Protein AF-A0A7S0EUA2-F1 (afdb_monomer_lite)

Foldseek 3Di:
DPPVVVVVVVVVVVVVVVVVVVPDPLDQQLPDDLLVLVLLCQQLVHDDPPDDDSVSSSVVCSVCVPRDGHVVSNVVSVLVVVLVVLLVVPPDDLVNVCVVVVHDDDPLSVQQVVQVVVCSVLSNWDQDPVRDIDDDGQPCSVVVVVDDPVVSVVSSVVVVVVVSVLVPDDPVVNVVVVVVVVCCVVVCVVVVVVVVVVVVVVVVVVVVVVVVVVVVVVVVVVVVVVVVVVVVVVVPDDDDDDDDDDD

Radius of gyration: 38.27 Å; chains: 1; bounding box: 92×55×131 Å

pLDDT: mean 76.15, std 14.63, range [36.75, 92.5]

Organism: NCBI:txid33657

Sequence (247 aa):
RCWREMTLRSSALVAVLCACAAHGAETDYSKLKIVTLKRMLFVRGIECTHCTTKAEWASHMQLHSELPEREELAAEWVAQKEYAKKAKELSMTRDEFLKQMNETDGVRAERLWAAFQEQLRDGHVDFLENGSVRFSMPLTHRIAPFVHPALVEAIETVAGAAQRSYRRLPRQWRQQVEALLDWAVESGALHAAVVVLLTVILLDVLLARRSQRRDDQLDERAEQILRQLKAGRAGGGGGATARGAGI

Structure (mmCIF, N/CA/C/O backbone):
data_AF-A0A7S0EUA2-F1
#
_entry.id   AF-A0A7S0EUA2-F1
#
loop_
_atom_site.group_PDB
_atom_site.id
_atom_site.type_symbol
_atom_site.label_atom_id
_atom_site.label_alt_id
_atom_site.label_comp_id
_atom_site.label_asym_id
_atom_site.label_entity_id
_atom_site.label_seq_id
_atom_site.pdbx_PDB_ins_code
_atom_site.Cartn_x
_atom_site.Cartn_y
_atom_site.Cartn_z
_atom_site.occupancy
_atom_site.B_iso_or_equiv
_atom_site.auth_seq_id
_atom_site.auth_comp_id
_atom_site.auth_asym_id
_atom_site.auth_atom_id
_atom_site.pdbx_PDB_model_num
ATOM 1 N N . ARG A 1 1 ? -65.815 -21.976 26.376 1.00 50.84 1 ARG A N 1
ATOM 2 C CA . ARG A 1 1 ? -65.492 -20.596 26.821 1.00 50.84 1 ARG A CA 1
ATOM 3 C C . ARG A 1 1 ? -64.062 -20.455 27.379 1.00 50.84 1 ARG A C 1
ATOM 5 O O . ARG A 1 1 ? -63.521 -19.379 27.212 1.00 50.84 1 ARG A O 1
ATOM 12 N N . CYS A 1 2 ? -63.398 -21.510 27.880 1.00 46.69 2 CYS A N 1
ATOM 13 C CA . CYS A 1 2 ? -62.015 -21.427 28.404 1.00 46.69 2 CYS A CA 1
ATOM 14 C C . CYS A 1 2 ? -60.876 -21.181 27.390 1.00 46.69 2 CYS A C 1
ATOM 16 O O . CYS A 1 2 ? -59.818 -20.709 27.784 1.00 46.69 2 CYS A O 1
ATOM 18 N N . TRP A 1 3 ? -61.041 -21.487 26.099 1.00 37.53 3 TRP A N 1
ATOM 19 C CA . TRP A 1 3 ? -59.912 -21.433 25.151 1.00 37.53 3 TRP A CA 1
ATOM 20 C C . TRP A 1 3 ? -59.581 -20.023 24.633 1.00 37.53 3 TRP A C 1
ATOM 22 O O . TRP A 1 3 ? -58.438 -19.763 24.277 1.00 37.53 3 TRP A O 1
ATOM 32 N N . ARG A 1 4 ? -60.544 -19.087 24.641 1.00 40.59 4 ARG A N 1
ATOM 33 C CA . ARG A 1 4 ? -60.307 -17.692 24.212 1.00 40.59 4 ARG A CA 1
ATOM 34 C C . ARG A 1 4 ? -59.552 -16.855 25.251 1.00 40.59 4 ARG A C 1
ATOM 36 O O . ARG A 1 4 ? -58.865 -15.913 24.872 1.00 40.59 4 ARG A O 1
ATOM 43 N N . GLU A 1 5 ? -59.642 -17.198 26.536 1.00 43.47 5 GLU A N 1
ATOM 44 C CA . GLU A 1 5 ? -58.916 -16.490 27.603 1.00 43.47 5 GLU A CA 1
ATOM 45 C C . GLU A 1 5 ? -57.439 -16.896 27.688 1.00 43.47 5 GLU A C 1
ATOM 47 O O . GLU A 1 5 ? -56.605 -16.067 28.050 1.00 43.47 5 GLU A O 1
ATOM 52 N N . MET A 1 6 ? -57.086 -18.129 27.303 1.00 43.44 6 MET A N 1
ATOM 53 C CA . MET A 1 6 ? -55.685 -18.570 27.268 1.00 43.44 6 MET A CA 1
ATOM 54 C C . MET A 1 6 ? -54.897 -17.908 26.131 1.00 43.44 6 MET A C 1
ATOM 56 O O . MET A 1 6 ? -53.792 -17.431 26.367 1.00 43.44 6 MET A O 1
ATOM 60 N N . THR A 1 7 ? -55.479 -17.768 24.935 1.00 45.19 7 THR A N 1
ATOM 61 C CA . THR A 1 7 ? -54.803 -17.109 23.801 1.00 45.19 7 THR A CA 1
ATOM 62 C C . THR A 1 7 ? -54.535 -15.621 24.039 1.00 45.19 7 THR A C 1
ATOM 64 O O . THR A 1 7 ? -53.479 -15.129 23.655 1.00 45.19 7 THR A O 1
ATOM 67 N N . LEU A 1 8 ? -55.444 -14.912 24.721 1.00 46.72 8 LEU A N 1
ATOM 68 C CA . LEU A 1 8 ? -55.297 -13.479 25.018 1.00 46.72 8 LEU A CA 1
ATOM 69 C C . LEU A 1 8 ? -54.209 -13.190 26.065 1.00 46.72 8 LEU A C 1
ATOM 71 O O . LEU A 1 8 ? -53.515 -12.174 25.985 1.00 46.72 8 LEU A O 1
ATOM 75 N N . ARG A 1 9 ? -54.032 -14.091 27.038 1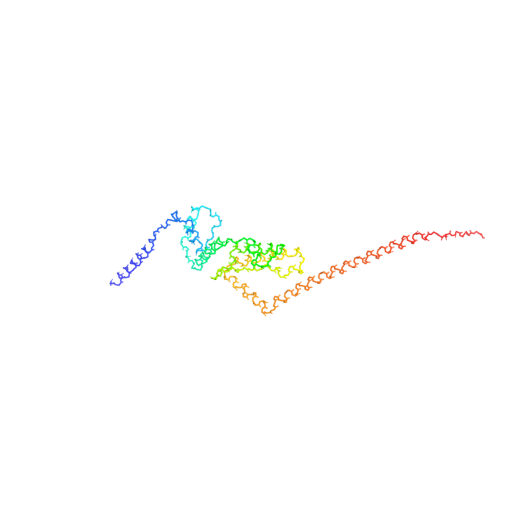.00 48.25 9 ARG A N 1
ATOM 76 C CA . ARG A 1 9 ? -53.004 -13.953 28.080 1.00 48.25 9 ARG A CA 1
ATOM 77 C C . ARG A 1 9 ? -51.605 -14.241 27.542 1.00 48.25 9 ARG A C 1
ATOM 79 O O . ARG A 1 9 ? -50.673 -13.534 27.910 1.00 48.25 9 ARG A O 1
ATOM 86 N N . SER A 1 10 ? -51.464 -15.193 26.619 1.00 49.62 10 SER A N 1
ATOM 87 C CA . SER A 1 10 ? -50.189 -15.475 25.946 1.00 49.62 10 SER A CA 1
ATOM 88 C C . SER A 1 10 ? -49.737 -14.322 25.044 1.00 49.62 10 SER A C 1
ATOM 90 O O . SER A 1 10 ? -48.563 -13.969 25.061 1.00 49.62 10 SER A O 1
ATOM 92 N N . SER A 1 11 ? -50.654 -13.671 24.318 1.00 54.56 11 SER A N 1
ATOM 93 C CA . SER A 1 11 ? -50.320 -12.509 23.480 1.00 54.56 11 SER A CA 1
ATOM 94 C C . SER A 1 11 ? -49.929 -11.272 24.291 1.00 54.56 11 SER A C 1
ATOM 96 O O . SER A 1 11 ? -49.030 -10.544 23.885 1.00 54.56 11 SER A O 1
ATOM 98 N N . ALA A 1 12 ? -50.552 -11.047 25.453 1.00 55.03 12 ALA A N 1
ATOM 99 C CA . ALA A 1 12 ? -50.195 -9.931 26.329 1.00 55.03 12 ALA A CA 1
ATOM 100 C C . ALA A 1 12 ? -48.816 -10.131 26.976 1.00 55.03 12 ALA A C 1
ATOM 102 O O . ALA A 1 12 ? -48.037 -9.189 27.060 1.00 55.03 12 ALA A O 1
ATOM 103 N N . LEU A 1 13 ? -48.480 -11.361 27.376 1.00 52.00 13 LEU A N 1
ATOM 104 C CA . LEU A 1 13 ? -47.176 -11.680 27.963 1.00 52.00 13 LEU A CA 1
ATOM 105 C C . LEU A 1 13 ? -46.048 -11.599 26.924 1.00 52.00 13 LEU A C 1
ATOM 107 O O . LEU A 1 13 ? -44.983 -11.078 27.231 1.00 52.00 13 LEU A O 1
ATOM 111 N N . VAL A 1 14 ? -46.302 -12.021 25.679 1.00 55.94 14 VAL A N 1
ATOM 112 C CA . VAL A 1 14 ? -45.362 -11.842 24.557 1.00 55.94 14 VAL A CA 1
ATOM 113 C C . VAL A 1 14 ? -45.220 -10.364 24.179 1.00 55.94 14 VAL A C 1
ATOM 115 O O . VAL A 1 14 ? -44.103 -9.907 23.971 1.00 55.94 14 VAL A O 1
ATOM 118 N N . ALA A 1 15 ? -46.305 -9.584 24.170 1.00 55.12 15 ALA A N 1
ATOM 119 C CA . ALA A 1 15 ? -46.241 -8.142 23.923 1.00 55.12 15 ALA A CA 1
ATOM 120 C C . ALA A 1 15 ? -45.494 -7.387 25.037 1.00 55.12 15 ALA A C 1
ATOM 122 O O . ALA A 1 15 ? -44.725 -6.478 24.739 1.00 55.12 15 ALA A O 1
ATOM 123 N N . VAL A 1 16 ? -45.656 -7.788 26.303 1.00 53.56 16 VAL A N 1
ATOM 124 C CA . VAL A 1 16 ? -44.904 -7.231 27.440 1.00 53.56 16 VAL A CA 1
ATOM 125 C C . VAL A 1 16 ? -43.436 -7.660 27.390 1.00 53.56 16 VAL A C 1
ATOM 127 O O . VAL A 1 16 ? -42.566 -6.825 27.601 1.00 53.56 16 VAL A O 1
ATOM 130 N N . LEU A 1 17 ? -43.125 -8.908 27.026 1.00 51.72 17 LEU A N 1
ATOM 131 C CA . LEU A 1 17 ? -41.740 -9.362 26.840 1.00 51.72 17 LEU A CA 1
ATOM 132 C C . LEU A 1 17 ? -41.055 -8.661 25.651 1.00 51.72 17 LEU A C 1
ATOM 134 O O . LEU A 1 17 ? -39.893 -8.277 25.767 1.00 51.72 17 LEU A O 1
ATOM 138 N N . CYS A 1 18 ? -41.775 -8.395 24.555 1.00 48.75 18 CYS A N 1
ATOM 139 C CA . CYS A 1 18 ? -41.285 -7.567 23.448 1.00 48.75 18 CYS A CA 1
ATOM 140 C C . CYS A 1 18 ? -41.147 -6.081 23.834 1.00 48.75 18 CYS A C 1
ATOM 142 O O . CYS A 1 18 ? -40.191 -5.437 23.414 1.00 48.75 18 CYS A O 1
ATOM 144 N N . ALA A 1 19 ? -42.037 -5.536 24.670 1.00 46.75 19 ALA A N 1
ATOM 145 C CA . ALA A 1 19 ? -41.954 -4.154 25.154 1.00 46.75 19 ALA A CA 1
ATOM 146 C C . ALA A 1 19 ? -40.849 -3.948 26.210 1.00 46.75 19 ALA A C 1
ATOM 148 O O . ALA A 1 19 ? -40.255 -2.871 26.287 1.00 46.75 19 ALA A O 1
ATOM 149 N N . CYS A 1 20 ? -40.528 -4.979 26.999 1.00 42.75 20 CYS A N 1
ATOM 150 C CA . CYS A 1 20 ? -39.404 -4.972 27.936 1.00 42.75 20 CYS A CA 1
ATOM 151 C C . CYS A 1 20 ? -38.055 -5.173 27.229 1.00 42.75 20 CYS A C 1
ATOM 153 O O . CYS A 1 20 ? -37.065 -4.600 27.670 1.00 42.75 20 CYS A O 1
ATOM 155 N N . ALA A 1 21 ? -38.011 -5.898 26.105 1.00 45.12 21 ALA A N 1
ATOM 156 C CA . ALA A 1 21 ? -36.829 -5.954 25.238 1.00 45.12 21 ALA A CA 1
ATOM 157 C C . ALA A 1 21 ? -36.580 -4.633 24.475 1.00 45.12 21 ALA A C 1
ATOM 159 O O . ALA A 1 21 ? -35.452 -4.360 24.075 1.00 45.12 21 ALA A O 1
ATOM 160 N N . ALA A 1 22 ? -37.617 -3.801 24.313 1.00 41.53 22 ALA A N 1
ATOM 161 C CA . ALA A 1 22 ? -37.541 -2.484 23.679 1.00 41.53 22 ALA A CA 1
ATOM 162 C C . ALA A 1 22 ? -37.210 -1.328 24.647 1.00 41.53 22 ALA A C 1
ATOM 164 O O . ALA A 1 22 ? -36.965 -0.214 24.192 1.00 41.53 22 ALA A O 1
ATOM 165 N N . HIS A 1 23 ? -37.132 -1.567 25.963 1.00 38.34 23 HIS A N 1
ATOM 166 C CA . HIS A 1 23 ? -36.560 -0.603 26.915 1.00 38.34 23 HIS A CA 1
ATOM 167 C C . HIS A 1 23 ? -35.026 -0.697 26.908 1.00 38.34 23 HIS A C 1
ATOM 169 O O . HIS A 1 23 ? -34.378 -0.937 27.927 1.00 38.34 23 HIS A O 1
ATOM 175 N N . GLY A 1 24 ? -34.435 -0.526 25.724 1.00 42.81 24 GLY A N 1
ATOM 176 C CA . GLY A 1 24 ? -33.022 -0.213 25.608 1.00 42.81 24 GLY A CA 1
ATOM 177 C C . GLY A 1 24 ? -32.817 1.170 26.204 1.00 42.81 24 GLY A C 1
ATOM 178 O O . GLY A 1 24 ? -33.396 2.136 25.717 1.00 42.81 24 GLY A O 1
ATOM 179 N N . ALA A 1 25 ? -32.039 1.271 27.282 1.00 50.03 25 ALA A N 1
ATOM 180 C CA . ALA A 1 25 ? -31.568 2.561 27.757 1.00 50.03 25 ALA A CA 1
ATOM 181 C C . ALA A 1 25 ? -30.960 3.301 26.558 1.00 50.03 25 ALA A C 1
ATOM 183 O O . ALA A 1 25 ? -29.982 2.827 25.972 1.00 50.03 25 ALA A O 1
ATOM 184 N N . GLU A 1 26 ? -31.590 4.406 26.160 1.00 61.66 26 GLU A N 1
ATOM 185 C CA . GLU A 1 26 ? -31.145 5.225 25.042 1.00 61.66 26 GLU A CA 1
ATOM 186 C C . GLU A 1 26 ? -29.684 5.594 25.317 1.00 61.66 26 GLU A C 1
ATOM 188 O O . GLU A 1 26 ? -29.352 6.251 26.309 1.00 61.66 26 GLU A O 1
ATOM 193 N N . THR A 1 27 ? -28.776 5.005 24.539 1.00 74.56 27 THR A N 1
ATOM 194 C CA . THR A 1 27 ? -27.354 5.067 24.859 1.00 74.56 27 THR A CA 1
ATOM 195 C C . THR A 1 27 ? -26.875 6.470 24.532 1.00 74.56 27 THR A C 1
ATOM 197 O O . THR A 1 27 ? -26.794 6.845 23.370 1.00 74.56 27 THR A O 1
ATOM 200 N N . ASP A 1 28 ? -26.547 7.259 25.553 1.00 84.38 28 ASP A N 1
ATOM 201 C CA . ASP A 1 28 ? -26.046 8.618 25.355 1.00 84.38 28 ASP A CA 1
ATOM 202 C C . ASP A 1 28 ? -24.617 8.596 24.774 1.00 84.38 28 ASP A C 1
ATOM 204 O O . ASP A 1 28 ? -23.609 8.584 25.493 1.00 84.38 28 ASP A O 1
ATOM 208 N N . TYR A 1 29 ? -24.525 8.598 23.442 1.00 85.75 29 TYR A N 1
ATOM 209 C CA . TYR A 1 29 ? -23.261 8.565 22.700 1.00 85.75 29 TYR A CA 1
ATOM 210 C C . TYR A 1 29 ? -22.384 9.801 22.946 1.00 85.75 29 TYR A C 1
ATOM 212 O O . TYR A 1 29 ? -21.165 9.737 22.757 1.00 85.75 29 TYR A O 1
ATOM 220 N N . SER A 1 30 ? -22.950 10.911 23.434 1.00 86.19 30 SER A N 1
ATOM 221 C CA . SER A 1 30 ? -22.190 12.129 23.740 1.00 86.19 30 SER A CA 1
ATOM 222 C C . SER A 1 30 ? -21.211 11.932 24.905 1.00 86.19 30 SER A C 1
ATOM 224 O O . SER A 1 30 ? -20.197 12.629 24.999 1.00 86.19 30 SER A O 1
ATOM 226 N N . LYS A 1 31 ? -21.448 10.940 25.771 1.00 88.81 31 LYS A N 1
ATOM 227 C CA . LYS A 1 31 ? -20.582 10.623 26.916 1.00 88.81 31 LYS A CA 1
ATOM 228 C C . LYS A 1 31 ? -19.420 9.698 26.557 1.00 88.81 31 LYS A C 1
ATOM 230 O O . LYS A 1 31 ? -18.412 9.685 27.263 1.00 88.81 31 LYS A O 1
ATOM 235 N N . LEU A 1 32 ? -19.488 8.987 25.433 1.00 89.62 32 LEU A N 1
ATOM 236 C CA . LEU A 1 32 ? -18.455 8.030 25.027 1.00 89.62 32 LEU A CA 1
ATOM 237 C C . LEU A 1 32 ? -17.163 8.716 24.564 1.00 89.62 32 LEU A C 1
ATOM 239 O O . LEU A 1 32 ? -17.152 9.878 24.172 1.00 89.62 32 LEU A O 1
ATOM 243 N N . LYS A 1 33 ? -16.029 8.010 24.600 1.00 91.94 33 LYS A N 1
ATOM 244 C CA . LYS A 1 33 ? -14.769 8.525 24.034 1.00 91.94 33 LYS A CA 1
ATOM 245 C C . LYS A 1 33 ? -14.844 8.502 22.502 1.00 91.94 33 LYS A C 1
ATOM 247 O O . LYS A 1 33 ? -15.414 7.577 21.932 1.00 91.94 33 LYS A O 1
ATOM 252 N N . ILE A 1 34 ? -14.177 9.448 21.827 1.00 91.19 34 ILE A N 1
ATOM 253 C CA . ILE A 1 34 ? -14.110 9.490 20.347 1.00 91.19 34 ILE A CA 1
ATOM 254 C C . ILE A 1 34 ? -13.624 8.151 19.773 1.00 91.19 34 ILE A C 1
ATOM 256 O O . ILE A 1 34 ? -14.154 7.677 18.777 1.00 91.19 34 ILE A O 1
ATOM 260 N N . VAL A 1 35 ? -12.638 7.512 20.411 1.00 89.44 35 VAL A N 1
ATOM 261 C CA . VAL A 1 35 ? -12.114 6.209 19.962 1.00 89.44 35 VAL A CA 1
ATOM 262 C C . VAL A 1 35 ? -13.189 5.119 20.007 1.00 89.44 35 VAL A C 1
ATOM 264 O O . VAL A 1 35 ? -13.245 4.294 19.100 1.00 89.44 35 VAL A O 1
ATOM 267 N N . THR A 1 36 ? -14.052 5.137 21.024 1.00 90.81 36 THR A N 1
ATOM 268 C CA . THR A 1 36 ? -15.184 4.211 21.147 1.00 90.81 36 THR A CA 1
ATOM 269 C C . THR A 1 36 ? -16.197 4.455 20.035 1.00 90.81 36 THR A C 1
ATOM 271 O O . THR A 1 36 ? -16.577 3.507 19.362 1.00 90.81 36 THR A O 1
ATOM 274 N N . LEU A 1 37 ? -16.558 5.717 19.779 1.00 91.81 37 LEU A N 1
ATOM 275 C CA . LEU A 1 37 ? -17.488 6.087 18.705 1.00 91.81 37 LEU A CA 1
ATOM 276 C C . LEU A 1 37 ? -16.967 5.663 17.325 1.00 91.81 37 LEU A C 1
ATOM 278 O O . LEU A 1 37 ? -17.695 5.045 16.554 1.00 91.81 37 LEU A O 1
ATOM 282 N N . LYS A 1 38 ? -15.679 5.905 17.048 1.00 91.50 38 LYS A N 1
ATOM 283 C CA . LYS A 1 38 ? -15.029 5.460 15.807 1.00 91.50 38 LYS A CA 1
ATOM 284 C C . LYS A 1 38 ? -15.079 3.943 15.646 1.00 91.50 38 LYS A C 1
ATOM 286 O O . LYS A 1 38 ? -15.417 3.473 14.568 1.00 91.50 38 LYS A O 1
ATOM 291 N N . ARG A 1 39 ? -14.794 3.184 16.714 1.00 91.12 39 ARG A N 1
ATOM 292 C CA . ARG A 1 39 ? -14.924 1.720 16.694 1.00 91.12 39 ARG A CA 1
ATOM 293 C C . ARG A 1 39 ? -16.361 1.314 16.381 1.00 91.12 39 ARG A C 1
ATOM 295 O O . ARG A 1 39 ? -16.555 0.493 15.501 1.00 91.12 39 ARG A O 1
ATOM 302 N N . MET A 1 40 ? -17.347 1.872 17.084 1.00 90.31 40 MET A N 1
ATOM 303 C CA . MET A 1 40 ? -18.754 1.479 16.930 1.00 90.31 40 MET A CA 1
ATOM 304 C C . MET A 1 40 ? -19.285 1.713 15.510 1.00 90.31 40 MET A C 1
ATOM 306 O O . MET A 1 40 ? -20.010 0.862 15.001 1.00 90.31 40 MET A O 1
ATOM 310 N N . LEU A 1 41 ? -18.892 2.811 14.859 1.00 91.81 41 LEU A N 1
ATOM 311 C CA . LEU A 1 41 ? -19.218 3.069 13.453 1.00 91.81 41 LEU A CA 1
ATOM 312 C C . LEU A 1 41 ? -18.450 2.145 12.504 1.00 91.81 41 LEU A C 1
ATOM 314 O O . LEU A 1 41 ? -19.051 1.548 11.614 1.00 91.81 41 LEU A O 1
ATOM 318 N N . PHE A 1 42 ? -17.147 1.960 12.735 1.00 89.50 42 PHE A N 1
ATOM 319 C CA . PHE A 1 42 ? -16.315 1.094 11.902 1.00 89.50 42 PHE A CA 1
ATOM 320 C C . PHE A 1 42 ? -16.828 -0.349 11.888 1.00 89.50 42 PHE A C 1
ATOM 322 O O . PHE A 1 42 ? -16.997 -0.924 10.819 1.00 89.50 42 PHE A O 1
ATOM 329 N N . VAL A 1 43 ? -17.162 -0.924 13.050 1.00 90.94 43 VAL A N 1
ATOM 330 C CA . VAL A 1 43 ? -17.680 -2.305 13.122 1.00 90.94 43 VAL A CA 1
ATOM 331 C C . VAL A 1 43 ? -19.054 -2.468 12.473 1.00 90.94 43 VAL A C 1
ATOM 333 O O . VAL A 1 43 ? -19.458 -3.583 12.165 1.00 90.94 43 VAL A O 1
ATOM 336 N N . ARG A 1 44 ? -19.767 -1.364 12.232 1.00 90.25 44 ARG A N 1
ATOM 337 C CA . ARG A 1 44 ? -21.029 -1.324 11.479 1.00 90.25 44 ARG A CA 1
ATOM 338 C C . ARG A 1 44 ? -20.817 -1.063 9.983 1.00 90.25 44 ARG A C 1
ATOM 340 O O . ARG A 1 44 ? -21.787 -0.977 9.237 1.00 90.25 44 ARG A O 1
ATOM 347 N N . GLY A 1 45 ? -19.564 -0.967 9.529 1.00 87.19 45 GLY A N 1
ATOM 348 C CA . GLY A 1 45 ? -19.206 -0.696 8.136 1.00 87.19 45 GLY A CA 1
ATOM 349 C C . GLY A 1 45 ? -19.424 0.755 7.720 1.00 87.19 45 GLY A C 1
ATOM 350 O O . GLY A 1 45 ? -19.646 1.017 6.542 1.00 87.19 45 GLY A O 1
ATOM 351 N N . ILE A 1 46 ? -19.406 1.687 8.676 1.00 88.25 46 ILE A N 1
ATOM 352 C CA . ILE A 1 46 ? -19.623 3.106 8.413 1.00 88.25 46 ILE A CA 1
ATOM 353 C C . ILE A 1 46 ? -18.314 3.866 8.519 1.00 88.25 46 ILE A C 1
ATOM 355 O O . ILE A 1 46 ? -17.679 3.923 9.576 1.00 88.25 46 ILE A O 1
ATOM 359 N N . GLU A 1 47 ? -17.966 4.528 7.424 1.00 83.69 47 GLU A N 1
ATOM 360 C CA . GLU A 1 47 ? -16.887 5.499 7.377 1.00 83.69 47 GLU A CA 1
ATOM 361 C C . GLU A 1 47 ? -17.465 6.909 7.494 1.00 83.69 47 GLU A C 1
ATOM 363 O O . GLU A 1 47 ? -18.290 7.318 6.681 1.00 83.69 47 GLU A O 1
ATOM 368 N N . CYS A 1 48 ? -17.011 7.675 8.489 1.00 83.81 48 CYS A N 1
ATOM 369 C CA . CYS A 1 48 ? -17.251 9.115 8.517 1.00 83.81 48 CYS A CA 1
ATOM 370 C C . CYS A 1 48 ? -15.958 9.858 8.173 1.00 83.81 48 CYS A C 1
ATOM 372 O O . CYS A 1 48 ? -15.138 10.157 9.043 1.00 83.81 48 CYS A O 1
ATOM 374 N N . THR A 1 49 ? -15.772 10.144 6.887 1.00 81.06 49 THR A N 1
ATOM 375 C CA . THR A 1 49 ? -14.598 10.851 6.346 1.00 81.06 49 THR A CA 1
ATOM 376 C C . THR A 1 49 ? -14.557 12.329 6.738 1.00 81.06 49 THR A C 1
ATOM 378 O O . THR A 1 49 ? -13.479 12.914 6.804 1.00 81.06 49 THR A O 1
ATOM 381 N N . HIS A 1 50 ? -15.715 12.926 7.036 1.00 83.88 50 HIS A N 1
ATOM 382 C CA . HIS A 1 50 ? -15.854 14.354 7.343 1.00 83.88 50 HIS A CA 1
ATOM 383 C C . HIS A 1 50 ? -16.026 14.663 8.839 1.00 83.88 50 HIS A C 1
ATOM 385 O O . HIS A 1 50 ? -16.039 15.831 9.213 1.00 83.88 50 HIS A O 1
ATOM 391 N N . CYS A 1 51 ? -16.126 13.647 9.703 1.00 87.69 51 CYS A N 1
ATOM 392 C CA . CYS A 1 51 ? -16.288 13.855 11.141 1.00 87.69 51 CYS A CA 1
ATOM 393 C C . CYS A 1 51 ? -14.956 14.271 11.793 1.00 87.69 51 CYS A C 1
ATOM 395 O O . CYS A 1 51 ? -14.029 13.469 11.956 1.00 87.69 51 CYS A O 1
ATOM 397 N N . THR A 1 52 ? -14.882 15.513 12.255 1.00 87.12 52 THR A N 1
ATOM 398 C CA . THR A 1 52 ? -13.734 16.093 12.964 1.00 87.12 52 THR A CA 1
ATOM 399 C C . THR A 1 52 ? -13.993 16.228 14.464 1.00 87.12 52 THR A C 1
ATOM 401 O O . THR A 1 52 ? -13.073 16.031 15.263 1.00 87.12 52 THR A O 1
ATOM 404 N N . THR A 1 53 ? -15.241 16.479 14.877 1.00 91.19 53 THR A N 1
ATOM 405 C CA . THR A 1 53 ? -15.595 16.732 16.283 1.00 91.19 53 THR A CA 1
ATOM 406 C C . THR A 1 53 ? -16.285 15.543 16.950 1.00 91.19 53 THR A C 1
ATOM 408 O O . THR A 1 53 ? -16.947 14.726 16.316 1.00 91.19 53 THR A O 1
ATOM 411 N N . LYS A 1 54 ? -16.167 15.434 18.281 1.00 91.62 54 LYS A N 1
ATOM 412 C CA . LYS A 1 54 ? -16.843 14.383 19.065 1.00 91.62 54 LYS A CA 1
ATOM 413 C C . LYS A 1 54 ? -18.363 14.383 18.865 1.00 91.62 54 LYS A C 1
ATOM 415 O O . LYS A 1 54 ? -18.961 13.313 18.832 1.00 91.62 54 LYS A O 1
ATOM 420 N N . ALA A 1 55 ? -18.961 15.568 18.761 1.00 90.94 55 ALA A N 1
ATOM 421 C CA . ALA A 1 55 ? -20.395 15.729 18.567 1.00 90.94 55 ALA A CA 1
ATOM 422 C C . ALA A 1 55 ? -20.844 15.161 17.213 1.00 90.94 55 ALA A C 1
ATOM 424 O O . ALA A 1 55 ? -21.821 14.420 17.175 1.00 90.94 55 ALA A O 1
ATOM 425 N N . GLU A 1 56 ? -20.087 15.412 16.138 1.00 91.88 56 GLU A N 1
ATOM 426 C CA . GLU A 1 56 ? -20.333 14.807 14.820 1.00 91.88 56 GLU A CA 1
ATOM 427 C C . GLU A 1 56 ? -20.265 13.281 14.892 1.00 91.88 56 GLU A C 1
ATOM 429 O O . GLU A 1 56 ? -21.196 12.607 14.467 1.00 91.88 56 GLU A O 1
ATOM 434 N N . TRP A 1 57 ? -19.218 12.725 15.514 1.00 92.50 57 TRP A N 1
ATOM 435 C CA . TRP A 1 57 ? -19.089 11.275 15.699 1.00 92.50 57 TRP A CA 1
ATOM 436 C C . TRP A 1 57 ? -20.249 10.676 16.513 1.00 92.50 57 TRP A C 1
ATOM 438 O O . TRP A 1 57 ? -20.726 9.591 16.191 1.00 92.50 57 TRP A O 1
ATOM 448 N N . ALA A 1 58 ? -20.711 11.365 17.561 1.00 91.56 58 ALA A N 1
ATOM 449 C CA . ALA A 1 58 ? -21.826 10.914 18.393 1.00 91.56 58 ALA A CA 1
ATOM 450 C C . ALA A 1 58 ? -23.168 10.985 17.647 1.00 91.56 58 ALA A C 1
ATOM 452 O O . ALA A 1 58 ? -23.949 10.041 17.715 1.00 91.56 58 ALA A O 1
ATOM 453 N N . SER A 1 59 ? -23.411 12.062 16.897 1.00 90.75 59 SER A N 1
ATOM 454 C CA . SER A 1 59 ? -24.604 12.218 16.058 1.00 90.75 59 SER A CA 1
ATOM 455 C C . SER A 1 59 ? -24.644 11.172 14.942 1.00 90.75 59 SER A C 1
ATOM 457 O O . SER A 1 59 ? -25.671 10.527 14.737 1.00 90.75 59 SER A O 1
ATOM 459 N N . HIS A 1 60 ? -23.507 10.927 14.288 1.00 90.75 60 HIS A N 1
ATOM 460 C CA . HIS A 1 60 ? -23.382 9.896 13.263 1.00 90.75 60 HIS A CA 1
ATOM 461 C C . HIS A 1 60 ? -23.601 8.493 13.847 1.00 90.75 60 HIS A C 1
ATOM 463 O O . HIS A 1 60 ? -24.210 7.640 13.209 1.00 90.75 60 HIS A O 1
ATOM 469 N N . MET A 1 61 ? -23.144 8.246 15.079 1.00 90.94 61 MET A N 1
ATOM 470 C CA . MET A 1 61 ? -23.414 6.991 15.783 1.00 90.94 61 MET A CA 1
ATOM 471 C C . MET A 1 61 ? -24.897 6.835 16.134 1.00 90.94 61 MET A C 1
ATOM 473 O O . MET A 1 61 ? -25.448 5.760 15.922 1.00 90.94 61 MET A O 1
ATOM 477 N N . GLN A 1 62 ? -25.560 7.897 16.604 1.00 90.19 62 GLN A N 1
ATOM 478 C CA . GLN A 1 62 ? -26.999 7.877 16.890 1.00 90.19 62 GLN A CA 1
ATOM 479 C C . GLN A 1 62 ? -27.806 7.495 15.642 1.00 90.19 62 GLN A C 1
ATOM 481 O O . GLN A 1 62 ? -28.665 6.617 15.722 1.00 90.19 62 GLN A O 1
ATOM 486 N N . LEU A 1 63 ? -27.481 8.099 14.490 1.00 89.19 63 LEU A N 1
ATOM 487 C CA . LEU A 1 63 ? -28.147 7.852 13.203 1.00 89.19 63 LEU A CA 1
ATOM 488 C C . LEU A 1 63 ? -28.072 6.382 12.760 1.00 89.19 63 LEU A C 1
ATOM 490 O O . LEU A 1 63 ? -28.939 5.902 12.038 1.00 89.19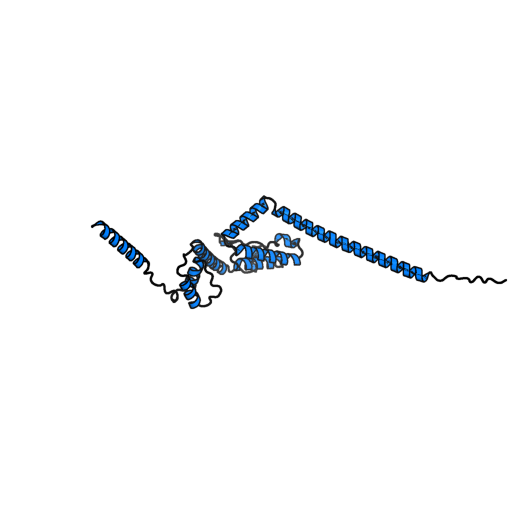 63 LEU A O 1
ATOM 494 N N . HIS A 1 64 ? -27.035 5.669 13.191 1.00 88.81 64 HIS A N 1
ATOM 495 C CA . HIS A 1 64 ? -26.739 4.308 12.755 1.00 88.81 64 HIS A CA 1
ATOM 496 C C . HIS A 1 64 ? -26.706 3.293 13.902 1.00 88.81 64 HIS A C 1
ATOM 498 O O . HIS A 1 64 ? -26.133 2.209 13.768 1.00 88.81 64 HIS A O 1
ATOM 504 N N . SER A 1 65 ? -27.320 3.640 15.030 1.00 85.88 65 SER A N 1
ATOM 505 C CA . SER A 1 65 ? -27.358 2.819 16.243 1.00 85.88 65 SER A CA 1
ATOM 506 C C . SER A 1 65 ? -27.999 1.447 16.023 1.00 85.88 65 SER A C 1
ATOM 508 O O . SER A 1 65 ? -27.547 0.464 16.610 1.00 85.88 65 SER A O 1
ATOM 510 N N . GLU A 1 66 ? -28.974 1.370 15.118 1.00 85.69 66 GLU A N 1
ATOM 511 C CA . GLU A 1 66 ? -29.717 0.151 14.780 1.00 85.69 66 GLU A CA 1
ATOM 512 C C . GLU A 1 66 ? -28.939 -0.830 13.892 1.00 85.69 66 GLU A C 1
ATOM 514 O O . GLU A 1 66 ? -29.321 -1.995 13.779 1.00 85.69 66 GLU A O 1
ATOM 519 N N . LEU A 1 67 ? -27.848 -0.395 13.249 1.00 86.62 67 LEU A N 1
ATOM 520 C CA . LEU A 1 67 ? -27.092 -1.291 12.381 1.00 86.62 67 LEU A CA 1
ATOM 521 C C . LEU A 1 67 ? -26.368 -2.363 13.207 1.00 86.62 67 LEU A C 1
ATOM 523 O O . LEU A 1 67 ? -25.726 -2.037 14.216 1.00 86.62 67 LEU A O 1
ATOM 527 N N . PRO A 1 68 ? -26.419 -3.634 12.769 1.00 87.44 68 PRO A N 1
ATOM 528 C CA . PRO A 1 68 ? -25.748 -4.716 13.465 1.00 87.44 68 PRO A CA 1
ATOM 529 C C . PRO A 1 68 ? -24.229 -4.564 13.373 1.00 87.44 68 PRO A C 1
ATOM 531 O O . PRO A 1 68 ? -23.678 -4.135 12.354 1.00 87.44 68 PRO A O 1
ATOM 534 N N . GLU A 1 69 ? -23.544 -4.950 14.447 1.00 87.56 69 GLU A N 1
ATOM 535 C CA . GLU A 1 69 ? -22.088 -5.052 14.444 1.00 87.56 69 GLU A CA 1
ATOM 536 C C . GLU A 1 69 ? -21.652 -6.260 13.615 1.00 87.56 69 GLU A C 1
ATOM 538 O O . GLU A 1 69 ? -22.243 -7.336 13.694 1.00 87.56 69 GLU A O 1
ATOM 543 N N . ARG A 1 70 ? -20.601 -6.079 12.817 1.00 85.69 70 ARG A N 1
ATOM 544 C CA . ARG A 1 70 ? -19.974 -7.136 12.025 1.00 85.69 70 ARG A CA 1
AT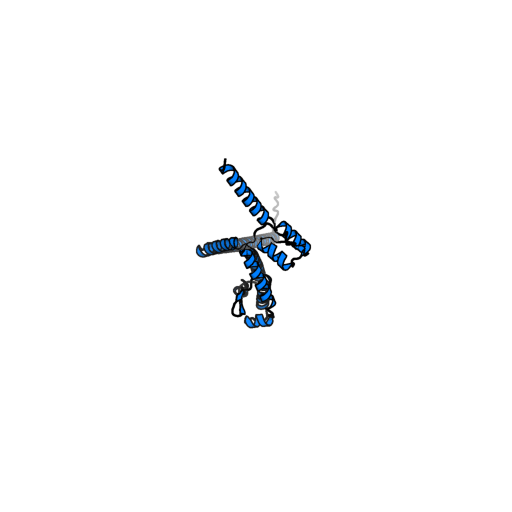OM 545 C C . ARG A 1 70 ? -18.695 -7.571 12.728 1.00 85.69 70 ARG A C 1
ATOM 547 O O . ARG A 1 70 ? -17.760 -6.779 12.857 1.00 85.69 70 ARG A O 1
ATOM 554 N N . GLU A 1 71 ? -18.642 -8.826 13.167 1.00 85.44 71 GLU A N 1
ATOM 555 C CA . GLU A 1 71 ? -17.493 -9.377 13.905 1.00 85.44 71 GLU A CA 1
ATOM 556 C C . GLU A 1 71 ? -16.183 -9.288 13.109 1.00 85.44 71 GLU A C 1
ATOM 558 O O . GLU A 1 71 ? -15.137 -8.961 13.668 1.00 85.44 71 GLU A O 1
ATOM 563 N N . GLU A 1 72 ? -16.250 -9.479 11.788 1.00 84.81 72 GLU A N 1
ATOM 564 C CA . GLU A 1 72 ? -15.102 -9.355 10.881 1.00 84.81 72 GLU A CA 1
ATOM 565 C C . GLU A 1 72 ? -14.449 -7.966 10.974 1.00 84.81 72 GLU A C 1
ATOM 567 O O . GLU A 1 72 ? -13.236 -7.849 11.144 1.00 84.81 72 GLU A O 1
ATOM 572 N N . LEU A 1 73 ? -15.259 -6.902 10.970 1.00 85.62 73 LEU A N 1
ATOM 573 C CA . LEU A 1 73 ? -14.779 -5.522 11.088 1.00 85.62 73 LEU A CA 1
ATOM 574 C C . LEU A 1 73 ? -14.294 -5.205 12.510 1.00 85.62 73 LEU A C 1
ATOM 576 O O . LEU A 1 73 ? -13.399 -4.382 12.704 1.00 85.62 73 LEU A O 1
ATOM 580 N N . ALA A 1 74 ? -14.848 -5.865 13.529 1.00 86.00 74 ALA A N 1
ATOM 581 C CA . ALA A 1 74 ? -14.340 -5.745 14.892 1.00 86.00 74 ALA A CA 1
ATOM 582 C C . ALA A 1 74 ? -12.917 -6.306 15.019 1.00 86.00 74 ALA A C 1
ATOM 584 O O . ALA A 1 74 ? -12.071 -5.656 15.640 1.00 86.00 74 ALA A O 1
ATOM 585 N N . ALA A 1 75 ? -12.640 -7.455 14.398 1.00 85.94 75 ALA A N 1
ATOM 586 C CA . ALA A 1 75 ? -11.298 -8.026 14.334 1.00 85.94 75 ALA A CA 1
ATOM 587 C C . ALA A 1 75 ? -10.337 -7.129 13.533 1.00 85.94 75 ALA A C 1
ATOM 589 O O . ALA A 1 75 ? -9.229 -6.849 13.995 1.00 85.94 75 ALA A O 1
ATOM 590 N N . GLU A 1 76 ? -10.775 -6.601 12.385 1.00 86.25 76 GLU A N 1
ATOM 591 C CA . GLU A 1 76 ? -9.975 -5.670 11.576 1.00 86.25 76 GLU A CA 1
ATOM 592 C C . GLU A 1 76 ? -9.606 -4.391 12.341 1.00 86.25 76 GLU A C 1
ATOM 594 O O . GLU A 1 76 ? -8.458 -3.948 12.289 1.00 86.25 76 GLU A O 1
ATOM 599 N N . TRP A 1 77 ? -10.534 -3.820 13.115 1.00 87.12 77 TRP A N 1
ATOM 600 C CA . TRP A 1 77 ? -10.256 -2.642 13.941 1.00 87.12 77 TRP A CA 1
ATOM 601 C C . TRP A 1 77 ? -9.173 -2.901 14.994 1.00 87.12 77 TRP A C 1
ATOM 603 O O . TRP A 1 77 ? -8.298 -2.057 15.217 1.00 87.12 77 TRP A O 1
ATOM 613 N N . VAL A 1 78 ? -9.230 -4.057 15.665 1.00 88.31 78 VAL A N 1
ATOM 614 C CA . VAL A 1 78 ? -8.216 -4.452 16.655 1.00 88.31 78 VAL A CA 1
ATOM 615 C C . VAL A 1 78 ? -6.859 -4.609 15.973 1.00 88.31 78 VAL A C 1
ATOM 617 O O . VAL A 1 78 ? -5.891 -3.991 16.418 1.00 88.31 78 VAL A O 1
ATOM 620 N N . ALA A 1 79 ? -6.809 -5.315 14.841 1.00 86.12 79 ALA A N 1
ATOM 621 C CA . ALA A 1 79 ? -5.588 -5.489 14.060 1.00 86.12 79 ALA A CA 1
ATOM 622 C C . ALA A 1 79 ? -4.979 -4.143 13.617 1.00 86.12 79 ALA A C 1
ATOM 624 O O . ALA A 1 79 ? -3.775 -3.933 13.762 1.00 86.12 79 ALA A O 1
ATOM 625 N N . GL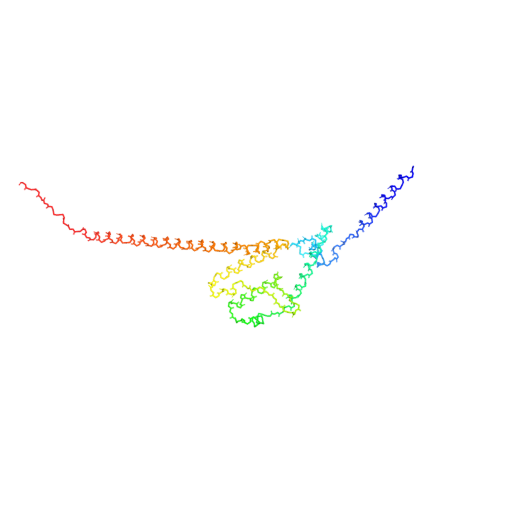N A 1 80 ? -5.794 -3.182 13.161 1.00 85.94 80 GLN A N 1
ATOM 626 C CA . GLN A 1 80 ? -5.321 -1.837 12.802 1.00 85.94 80 GLN A CA 1
ATOM 627 C C . GLN A 1 80 ? -4.725 -1.080 13.998 1.00 85.94 80 GLN A C 1
ATOM 629 O O . GLN A 1 80 ? -3.735 -0.357 13.856 1.00 85.94 80 GLN A O 1
ATOM 634 N N . LYS A 1 81 ? -5.310 -1.224 15.194 1.00 88.81 81 LYS A N 1
ATOM 635 C CA . LYS A 1 81 ? -4.791 -0.589 16.416 1.00 88.81 81 LYS A CA 1
ATOM 636 C C . LYS A 1 81 ? -3.481 -1.209 16.876 1.00 88.81 81 LYS A C 1
ATOM 638 O O . LYS A 1 81 ? -2.572 -0.467 17.251 1.00 88.81 81 LYS A O 1
ATOM 643 N N . GLU A 1 82 ? -3.384 -2.530 16.837 1.00 89.62 82 GLU A N 1
ATOM 644 C CA . GLU A 1 82 ? -2.152 -3.248 17.152 1.00 89.62 82 GLU A CA 1
ATOM 645 C C . GLU A 1 82 ? -1.042 -2.902 16.165 1.00 89.62 82 GLU A C 1
ATOM 647 O O . GLU A 1 82 ? 0.066 -2.578 16.588 1.00 89.62 82 GLU A O 1
ATOM 652 N N . TYR A 1 83 ? -1.352 -2.860 14.868 1.00 88.88 83 TYR A N 1
ATOM 653 C CA . TYR A 1 83 ? -0.419 -2.400 13.846 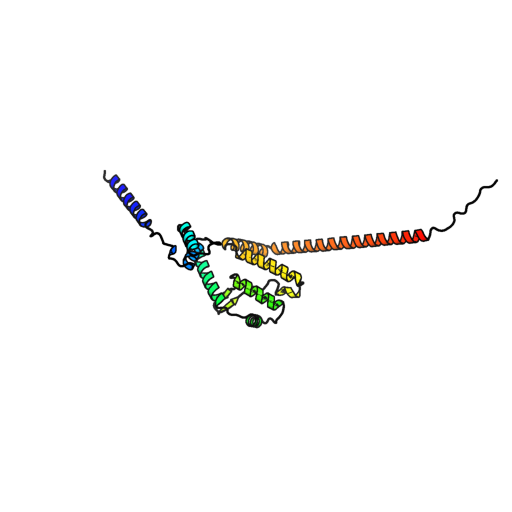1.00 88.88 83 TYR A CA 1
ATOM 654 C C . TYR A 1 83 ? 0.073 -0.982 14.142 1.00 88.88 83 TYR A C 1
ATOM 656 O O . TYR A 1 83 ? 1.274 -0.743 14.205 1.00 88.88 83 TYR A O 1
ATOM 664 N N . ALA A 1 84 ? -0.841 -0.036 14.382 1.00 87.25 84 ALA A N 1
ATOM 665 C CA . ALA A 1 84 ? -0.476 1.352 14.654 1.00 87.25 84 ALA A CA 1
ATOM 666 C C . ALA A 1 84 ? 0.381 1.500 15.922 1.00 87.25 84 ALA A C 1
ATOM 668 O O . ALA A 1 84 ? 1.177 2.434 16.018 1.00 87.25 84 ALA A O 1
ATOM 669 N N . LYS A 1 85 ? 0.221 0.597 16.896 1.00 89.81 85 LYS A N 1
ATOM 670 C CA . LYS A 1 85 ? 1.090 0.515 18.071 1.00 89.81 85 LYS A CA 1
ATOM 671 C C . LYS A 1 85 ? 2.485 0.018 17.678 1.00 89.81 85 LYS A C 1
ATOM 673 O O . LYS A 1 85 ? 3.447 0.744 17.904 1.00 89.81 85 LYS A O 1
ATOM 678 N N . LYS A 1 86 ? 2.585 -1.140 17.015 1.00 90.00 86 LYS A N 1
ATOM 679 C CA . LYS A 1 86 ? 3.866 -1.720 16.568 1.00 90.00 86 LYS A CA 1
ATOM 680 C C . LYS A 1 86 ? 4.641 -0.780 15.637 1.00 90.00 86 LYS A C 1
ATOM 682 O O . LYS A 1 86 ? 5.841 -0.602 15.796 1.00 90.00 86 LYS A O 1
ATOM 687 N N . ALA A 1 87 ? 3.953 -0.106 14.717 1.00 88.50 87 ALA A N 1
ATOM 688 C CA . ALA A 1 87 ? 4.553 0.865 13.805 1.00 88.50 87 ALA A CA 1
ATOM 689 C C . ALA A 1 87 ? 5.117 2.102 14.523 1.00 88.50 87 ALA A C 1
ATOM 691 O O . ALA A 1 87 ? 6.114 2.655 14.076 1.00 88.50 87 ALA A O 1
ATOM 692 N N . LYS A 1 88 ? 4.513 2.531 15.641 1.00 87.62 88 LYS A N 1
ATOM 693 C CA . LYS A 1 88 ? 5.060 3.609 16.484 1.00 87.62 88 LYS A CA 1
ATOM 694 C C . LYS A 1 88 ? 6.234 3.151 17.340 1.00 87.62 88 LYS A C 1
ATOM 696 O O . LYS A 1 88 ? 7.119 3.949 17.620 1.00 87.62 88 LYS A O 1
ATOM 701 N N . GLU A 1 89 ? 6.206 1.900 17.787 1.00 88.62 89 GLU A N 1
ATOM 702 C CA . GLU A 1 89 ? 7.297 1.282 18.545 1.00 88.62 89 GLU A CA 1
ATOM 703 C C . GLU A 1 89 ? 8.525 1.017 17.662 1.00 88.62 89 GLU A C 1
ATOM 705 O O . GLU A 1 89 ? 9.646 0.985 18.162 1.00 88.62 89 GLU A O 1
ATOM 710 N N . LEU A 1 90 ? 8.334 0.888 16.346 1.00 87.12 90 LEU A N 1
ATOM 711 C CA . LEU A 1 90 ? 9.411 0.745 15.376 1.00 87.12 90 LEU A CA 1
ATOM 712 C C . LEU A 1 90 ? 10.148 2.080 15.161 1.00 87.12 90 LEU A C 1
ATOM 714 O O . LEU A 1 90 ? 9.907 2.805 14.199 1.00 87.12 90 LEU A O 1
ATOM 718 N N . SER A 1 91 ? 11.083 2.398 16.055 1.00 79.69 91 SER A N 1
ATOM 719 C CA . SER A 1 91 ? 11.942 3.589 15.991 1.00 79.69 91 SER A CA 1
ATOM 720 C C . SER A 1 91 ? 13.215 3.361 15.164 1.00 79.69 91 SER A C 1
ATOM 722 O O . SER A 1 91 ? 14.311 3.696 15.606 1.00 79.69 91 SER A O 1
ATOM 724 N N . MET A 1 92 ? 13.091 2.739 13.994 1.00 86.62 92 MET A N 1
ATOM 725 C CA . MET A 1 92 ? 14.239 2.425 13.142 1.00 86.62 92 MET A CA 1
ATOM 726 C C . MET A 1 92 ? 14.645 3.642 12.309 1.00 86.62 92 MET A C 1
ATOM 728 O O . MET A 1 92 ? 13.814 4.246 11.626 1.00 86.62 92 MET A O 1
ATOM 732 N N . THR A 1 93 ? 15.928 3.986 12.337 1.00 87.69 93 THR A N 1
ATOM 733 C CA . THR A 1 93 ? 16.491 5.044 11.490 1.00 87.69 93 THR A CA 1
ATOM 734 C C . THR A 1 93 ? 16.806 4.528 10.082 1.00 87.69 93 THR A C 1
ATOM 736 O O . THR A 1 93 ? 16.932 3.323 9.854 1.00 87.69 93 THR A O 1
ATOM 739 N N . ARG A 1 94 ? 16.964 5.449 9.119 1.00 88.12 94 ARG A N 1
ATOM 740 C CA . ARG A 1 94 ? 17.391 5.110 7.751 1.00 88.12 94 ARG A CA 1
ATOM 741 C C . ARG A 1 94 ? 18.712 4.332 7.764 1.00 88.12 94 ARG A C 1
ATOM 743 O O . ARG A 1 94 ? 18.821 3.321 7.079 1.00 88.12 94 ARG A O 1
ATOM 750 N N . ASP A 1 95 ? 19.689 4.786 8.540 1.00 87.56 95 ASP A N 1
ATOM 751 C CA . ASP A 1 95 ? 21.037 4.209 8.542 1.00 87.56 95 ASP A CA 1
ATOM 752 C C . ASP A 1 95 ? 21.039 2.788 9.117 1.00 87.56 95 ASP A C 1
ATOM 754 O O . ASP A 1 95 ? 21.669 1.887 8.563 1.00 87.56 95 ASP A O 1
ATOM 758 N N . GLU A 1 96 ? 20.276 2.553 10.190 1.00 87.88 96 GLU A N 1
ATOM 759 C CA . GLU A 1 96 ? 20.076 1.213 10.753 1.00 87.88 96 GLU A CA 1
ATOM 760 C C . GLU A 1 96 ? 19.407 0.275 9.748 1.00 87.88 96 GLU A C 1
ATOM 762 O O . GLU A 1 96 ? 19.861 -0.857 9.570 1.00 87.88 96 GLU A O 1
ATOM 767 N N . PHE A 1 97 ? 18.370 0.753 9.057 1.00 88.94 97 PHE A N 1
ATOM 768 C CA . PHE A 1 97 ? 17.676 -0.014 8.027 1.00 88.94 97 PHE A CA 1
ATOM 769 C C . PHE A 1 97 ? 18.611 -0.390 6.870 1.00 88.94 97 PHE A C 1
ATOM 771 O O . PHE A 1 97 ? 18.697 -1.558 6.492 1.00 88.94 97 PHE A O 1
ATOM 778 N N . LEU A 1 98 ? 19.354 0.576 6.324 1.00 88.31 98 LEU A N 1
ATOM 779 C CA . LEU A 1 98 ? 20.263 0.336 5.200 1.00 88.31 98 LEU A CA 1
ATOM 780 C C . LEU A 1 98 ? 21.412 -0.604 5.580 1.00 88.31 98 LEU A C 1
ATOM 782 O O . LEU A 1 98 ? 21.763 -1.494 4.802 1.00 88.31 98 LEU A O 1
ATOM 786 N N . LYS A 1 99 ? 21.923 -0.486 6.811 1.00 87.75 99 LYS A N 1
ATOM 787 C CA . LYS A 1 99 ? 22.919 -1.410 7.357 1.00 87.75 99 LYS A CA 1
ATOM 788 C C . LYS A 1 99 ? 22.381 -2.839 7.454 1.00 87.75 99 LYS A C 1
ATOM 790 O O . LYS A 1 99 ? 23.094 -3.771 7.092 1.00 87.75 99 LYS A O 1
ATOM 795 N N . GLN A 1 100 ? 21.139 -3.027 7.906 1.00 86.06 100 GLN A N 1
ATOM 796 C CA . GLN A 1 100 ? 20.502 -4.351 7.964 1.00 86.06 100 GLN A CA 1
ATOM 797 C C . GLN A 1 100 ? 20.262 -4.946 6.571 1.00 86.06 100 GLN A C 1
ATOM 799 O O . GLN A 1 100 ? 20.401 -6.153 6.386 1.00 86.06 100 GLN A O 1
ATOM 804 N N . MET A 1 101 ? 19.955 -4.103 5.586 1.00 84.38 101 MET A N 1
ATOM 805 C CA . MET A 1 101 ? 19.750 -4.520 4.197 1.00 84.38 101 MET A CA 1
ATOM 806 C C . MET A 1 101 ? 21.056 -4.791 3.435 1.00 84.38 101 MET A C 1
ATOM 808 O O . MET A 1 101 ? 20.997 -5.259 2.300 1.00 84.38 101 MET A O 1
ATOM 812 N N . ASN A 1 102 ? 22.220 -4.532 4.045 1.00 84.19 102 ASN A N 1
ATOM 813 C CA . ASN A 1 102 ? 23.529 -4.575 3.387 1.00 84.19 102 ASN A CA 1
ATOM 814 C C . ASN A 1 102 ? 23.561 -3.715 2.107 1.00 84.19 102 ASN A C 1
ATOM 816 O O . ASN A 1 102 ? 24.107 -4.110 1.076 1.00 84.19 102 ASN A O 1
ATOM 820 N N . GLU A 1 103 ? 22.922 -2.547 2.169 1.00 79.69 103 GLU A N 1
ATOM 821 C CA . GLU A 1 103 ? 22.825 -1.606 1.059 1.00 79.69 103 GLU A CA 1
ATOM 822 C C . GLU A 1 103 ? 23.633 -0.355 1.366 1.00 79.69 103 GLU A C 1
ATOM 824 O O . GLU A 1 103 ? 23.473 0.268 2.414 1.00 79.69 103 GLU A O 1
ATOM 829 N N . THR A 1 104 ? 24.510 0.017 0.439 1.00 72.44 104 THR A N 1
ATOM 830 C CA . THR A 1 104 ? 25.312 1.234 0.552 1.00 72.44 104 THR A CA 1
ATOM 831 C C . THR A 1 104 ? 24.532 2.439 0.046 1.00 72.44 104 THR A C 1
ATOM 833 O O . THR A 1 104 ? 23.682 2.312 -0.838 1.00 72.44 104 THR A O 1
ATOM 836 N N . ASP A 1 105 ? 24.860 3.618 0.571 1.00 64.19 105 ASP A N 1
ATOM 837 C CA . ASP A 1 105 ? 24.227 4.873 0.176 1.00 64.19 105 ASP A CA 1
ATOM 838 C C . ASP A 1 105 ? 24.216 5.090 -1.346 1.00 64.19 105 ASP A C 1
ATOM 840 O O . ASP A 1 105 ? 25.196 4.843 -2.050 1.00 64.19 105 ASP A O 1
ATOM 844 N N . GLY A 1 106 ? 23.068 5.548 -1.852 1.00 74.31 106 GLY A N 1
ATOM 845 C CA . GLY A 1 106 ? 22.826 5.801 -3.269 1.00 74.31 106 GLY A CA 1
ATOM 846 C C . GLY A 1 106 ? 21.350 5.667 -3.653 1.00 74.31 106 GLY A C 1
ATOM 847 O O . GLY A 1 106 ? 20.486 5.383 -2.824 1.00 74.31 106 GLY A O 1
ATOM 848 N N . VAL A 1 107 ? 21.056 5.811 -4.948 1.00 74.31 107 VAL A N 1
ATOM 849 C CA . VAL A 1 107 ? 19.681 5.834 -5.490 1.00 74.31 107 VAL A CA 1
ATOM 850 C C . VAL A 1 107 ? 18.889 4.556 -5.159 1.00 74.31 107 VAL A C 1
ATOM 852 O O . VAL A 1 107 ? 17.676 4.600 -4.958 1.00 74.31 107 VAL A O 1
ATOM 855 N N . ARG A 1 108 ? 19.554 3.395 -5.072 1.00 77.19 108 ARG A N 1
ATOM 856 C CA . ARG A 1 108 ? 18.909 2.121 -4.707 1.00 77.19 108 ARG A CA 1
ATOM 857 C C . ARG A 1 108 ? 18.508 2.076 -3.228 1.00 77.19 108 ARG A C 1
ATOM 859 O O . ARG A 1 108 ? 17.405 1.627 -2.920 1.00 77.19 108 ARG A O 1
ATOM 866 N N . ALA A 1 109 ? 19.376 2.567 -2.347 1.00 82.69 109 ALA A N 1
ATOM 867 C CA . ALA A 1 109 ? 19.134 2.659 -0.912 1.00 82.69 109 ALA A CA 1
ATOM 868 C C . ALA A 1 109 ? 17.993 3.636 -0.590 1.00 82.69 109 ALA A C 1
ATOM 870 O O . ALA A 1 109 ? 17.086 3.298 0.170 1.00 82.69 109 ALA A O 1
ATOM 871 N N . GLU A 1 110 ? 17.970 4.806 -1.236 1.00 82.00 110 GLU A N 1
ATOM 872 C CA . GLU A 1 110 ? 16.888 5.786 -1.064 1.00 82.00 110 GLU A CA 1
ATOM 873 C C . GLU A 1 110 ? 15.523 5.222 -1.467 1.00 82.00 110 GLU A C 1
ATOM 875 O O . GLU A 1 110 ? 14.543 5.380 -0.740 1.00 82.00 110 GLU A O 1
ATOM 880 N N . ARG A 1 111 ? 15.462 4.495 -2.589 1.00 80.25 111 ARG A N 1
ATOM 881 C CA . ARG A 1 111 ? 14.225 3.849 -3.054 1.00 80.25 111 ARG A CA 1
ATOM 882 C C . ARG A 1 111 ? 13.732 2.773 -2.095 1.00 80.25 111 ARG A C 1
ATOM 884 O O . ARG A 1 111 ? 12.535 2.697 -1.835 1.00 80.25 111 ARG A O 1
ATOM 891 N N . LEU A 1 112 ? 14.637 1.950 -1.569 1.00 86.56 112 LEU A N 1
ATOM 892 C CA . LEU A 1 112 ? 14.283 0.925 -0.588 1.00 86.56 112 LEU A CA 1
ATOM 893 C C . LEU A 1 112 ? 13.705 1.535 0.682 1.00 86.56 112 LEU A C 1
ATOM 895 O O . LEU A 1 112 ? 12.666 1.086 1.162 1.00 86.56 112 LEU A O 1
ATOM 899 N N . TRP A 1 113 ? 14.354 2.581 1.190 1.00 89.44 113 TRP A N 1
ATOM 900 C CA . TRP A 1 113 ? 13.880 3.292 2.366 1.00 89.44 113 TRP A CA 1
ATOM 901 C C . TRP A 1 113 ? 12.513 3.942 2.130 1.00 89.44 113 TRP A C 1
ATOM 903 O O . TRP A 1 113 ? 11.611 3.789 2.952 1.00 89.44 113 TRP A O 1
ATOM 913 N N . ALA A 1 114 ? 12.326 4.610 0.988 1.00 86.31 114 ALA A N 1
ATOM 914 C CA . ALA A 1 114 ? 11.052 5.225 0.629 1.00 86.31 114 ALA A CA 1
ATOM 915 C C . ALA A 1 114 ? 9.920 4.189 0.530 1.00 86.31 114 ALA A C 1
ATOM 917 O O . ALA A 1 114 ? 8.851 4.395 1.102 1.00 86.31 114 ALA A O 1
ATOM 918 N N . ALA A 1 115 ? 10.169 3.049 -0.121 1.00 85.62 115 ALA A N 1
ATOM 919 C CA . ALA A 1 115 ? 9.185 1.976 -0.246 1.00 85.62 115 ALA A CA 1
ATOM 920 C C . ALA A 1 115 ? 8.847 1.325 1.101 1.00 85.62 115 ALA A C 1
ATOM 922 O O . ALA A 1 115 ? 7.695 0.954 1.337 1.00 85.62 115 ALA A O 1
ATOM 923 N N . PHE A 1 116 ? 9.831 1.190 1.992 1.00 89.94 116 PHE A N 1
ATOM 924 C CA . PHE A 1 116 ? 9.603 0.716 3.352 1.00 89.94 116 PHE A CA 1
ATOM 925 C C . PHE A 1 116 ? 8.735 1.699 4.150 1.00 89.94 116 PHE A C 1
ATOM 927 O O . PHE A 1 116 ? 7.732 1.292 4.732 1.00 89.94 116 PHE A O 1
ATOM 934 N N . GLN A 1 117 ? 9.066 2.993 4.127 1.00 89.94 117 GLN A N 1
ATOM 935 C CA . GLN A 1 117 ? 8.300 4.039 4.812 1.00 89.94 117 GLN A CA 1
ATOM 936 C C . GLN A 1 117 ? 6.865 4.150 4.289 1.00 89.94 117 GLN A C 1
ATOM 938 O O . GLN A 1 117 ? 5.923 4.281 5.071 1.00 89.94 117 GLN A O 1
ATOM 943 N N . GLU A 1 118 ? 6.679 4.053 2.972 1.00 85.88 118 GLU A N 1
ATOM 944 C CA . GLU A 1 118 ? 5.356 4.023 2.356 1.00 85.88 118 GLU A CA 1
ATOM 945 C C . GLU A 1 118 ? 4.546 2.811 2.826 1.00 85.88 118 GLU A C 1
ATOM 947 O O . GLU A 1 118 ? 3.420 2.973 3.290 1.00 85.88 118 GLU A O 1
ATOM 952 N N . GLN A 1 119 ? 5.124 1.608 2.794 1.00 86.81 119 GLN A N 1
ATOM 953 C CA . GLN A 1 119 ? 4.435 0.410 3.281 1.00 86.81 119 GLN A CA 1
ATOM 954 C C . GLN A 1 119 ? 4.133 0.481 4.779 1.00 86.81 119 GLN A C 1
ATOM 956 O O . GLN A 1 119 ? 3.069 0.029 5.205 1.00 86.81 119 GLN A O 1
ATOM 961 N N . LEU A 1 120 ? 5.036 1.060 5.576 1.00 88.94 120 LEU A N 1
ATOM 962 C CA . LEU A 1 120 ? 4.842 1.228 7.012 1.00 88.94 120 LEU A CA 1
ATOM 963 C C . LEU A 1 120 ? 3.668 2.171 7.295 1.00 88.94 120 LEU A C 1
ATOM 965 O O . LEU A 1 120 ? 2.803 1.844 8.109 1.00 88.94 120 LEU A O 1
ATOM 969 N N . ARG A 1 121 ? 3.607 3.303 6.586 1.00 85.31 121 ARG A N 1
ATOM 970 C CA . ARG A 1 121 ? 2.506 4.271 6.666 1.00 85.31 121 ARG A CA 1
ATOM 971 C C . ARG A 1 121 ? 1.176 3.660 6.233 1.00 85.31 121 ARG A C 1
ATOM 973 O O . ARG A 1 121 ? 0.158 3.909 6.875 1.00 85.31 121 ARG A O 1
ATOM 980 N N . ASP A 1 122 ? 1.191 2.871 5.166 1.00 81.56 122 ASP A N 1
ATOM 981 C CA . ASP A 1 122 ? -0.021 2.359 4.532 1.00 81.56 122 ASP A CA 1
ATOM 982 C C . ASP A 1 122 ? -0.573 1.088 5.215 1.00 81.56 122 ASP A C 1
ATOM 984 O O . ASP A 1 122 ? -1.663 0.634 4.876 1.00 81.56 122 ASP A O 1
ATOM 988 N N . GLY A 1 123 ? 0.117 0.529 6.218 1.00 81.94 123 GLY A N 1
ATOM 989 C CA . GLY A 1 123 ? -0.400 -0.622 6.970 1.00 81.94 123 GLY A CA 1
ATOM 990 C C . GLY A 1 123 ? 0.039 -1.986 6.436 1.00 81.94 123 GLY A C 1
ATOM 991 O O . GLY A 1 123 ? -0.681 -2.968 6.604 1.00 81.94 123 GLY A O 1
ATOM 992 N N . HIS A 1 124 ? 1.152 -2.051 5.707 1.00 82.75 124 HIS A N 1
ATOM 993 C CA . HIS A 1 124 ? 1.495 -3.194 4.850 1.00 82.75 124 HIS A CA 1
ATOM 994 C C . HIS A 1 124 ? 2.832 -3.852 5.180 1.00 82.75 124 HIS A C 1
ATOM 996 O O . HIS A 1 124 ? 3.359 -4.635 4.391 1.00 82.75 124 HIS A O 1
ATOM 1002 N N . VAL A 1 125 ? 3.377 -3.514 6.340 1.00 87.38 125 VAL A N 1
ATOM 1003 C CA . VAL A 1 125 ? 4.571 -4.133 6.896 1.00 87.38 125 VAL A CA 1
ATOM 1004 C C . VAL A 1 125 ? 4.153 -5.226 7.879 1.00 87.38 125 VAL A C 1
ATOM 1006 O O . VAL A 1 125 ? 3.443 -4.968 8.846 1.00 87.38 125 VAL A O 1
ATOM 1009 N N . ASP A 1 126 ? 4.598 -6.457 7.666 1.00 87.62 126 ASP A N 1
ATOM 1010 C CA . ASP A 1 126 ? 4.262 -7.556 8.564 1.00 87.62 126 ASP A CA 1
ATOM 1011 C C . ASP A 1 126 ? 5.222 -7.575 9.755 1.00 87.62 126 ASP A C 1
ATOM 1013 O O . ASP A 1 126 ? 6.437 -7.725 9.600 1.00 87.62 126 ASP A O 1
ATOM 1017 N N . PHE A 1 127 ? 4.666 -7.465 10.960 1.00 88.38 127 PHE A N 1
ATOM 1018 C CA . PHE A 1 127 ? 5.405 -7.638 12.208 1.00 88.38 127 PHE A CA 1
ATOM 1019 C C . PHE A 1 127 ? 5.317 -9.093 12.659 1.00 88.38 127 PHE A C 1
ATOM 1021 O O . PHE A 1 127 ? 4.266 -9.534 13.133 1.00 88.38 127 PHE A O 1
ATOM 1028 N N . LEU A 1 128 ? 6.419 -9.823 12.521 1.00 87.69 128 LEU A N 1
ATOM 1029 C CA . LEU A 1 128 ? 6.509 -11.239 12.855 1.00 87.69 128 LEU A CA 1
ATOM 1030 C C . LEU A 1 128 ? 6.671 -11.444 14.372 1.00 87.69 128 LEU A C 1
ATOM 1032 O O . LEU A 1 128 ? 7.127 -10.560 15.097 1.00 87.69 128 LEU A O 1
ATOM 1036 N N . GLU A 1 129 ? 6.301 -12.628 14.865 1.00 85.81 129 GLU A N 1
ATOM 1037 C CA . GLU A 1 129 ? 6.321 -12.957 16.304 1.00 85.81 129 GLU A CA 1
ATOM 1038 C C . GLU A 1 129 ? 7.730 -12.942 16.912 1.00 85.81 129 GLU A C 1
ATOM 1040 O O . GLU A 1 129 ? 7.905 -12.637 18.087 1.00 85.81 129 GLU A O 1
ATOM 1045 N N . ASN A 1 130 ? 8.750 -13.207 16.096 1.00 86.12 130 ASN A N 1
ATOM 1046 C CA . ASN A 1 130 ? 10.160 -13.141 16.484 1.00 86.12 130 ASN A CA 1
ATOM 1047 C C . ASN A 1 130 ? 10.708 -11.699 16.573 1.00 86.12 130 ASN A C 1
ATOM 1049 O O . ASN A 1 130 ? 11.915 -11.517 16.712 1.00 86.12 130 ASN A O 1
ATOM 1053 N N . GLY A 1 131 ? 9.851 -10.682 16.428 1.00 80.31 131 GLY A N 1
ATOM 1054 C CA . GLY A 1 131 ? 10.233 -9.269 16.439 1.00 80.31 131 GLY A CA 1
ATOM 1055 C C . GLY A 1 131 ? 10.840 -8.763 15.129 1.00 80.31 131 GLY A C 1
ATOM 1056 O O . GLY A 1 131 ? 11.175 -7.585 15.035 1.00 80.31 131 GLY A O 1
ATOM 1057 N N . SER A 1 132 ? 10.973 -9.618 14.111 1.00 85.44 132 SER A N 1
ATOM 1058 C CA . SER A 1 132 ? 11.435 -9.195 12.790 1.00 85.44 132 SER A CA 1
ATOM 1059 C C . SER A 1 132 ? 10.309 -8.579 11.963 1.00 85.44 132 SER A C 1
ATOM 1061 O O . SER A 1 132 ? 9.117 -8.781 12.214 1.00 85.44 132 SER A O 1
ATOM 1063 N N . VAL A 1 133 ? 10.710 -7.801 10.966 1.00 87.94 133 VAL A N 1
ATOM 1064 C CA . VAL A 1 133 ? 9.806 -7.051 10.106 1.00 87.94 133 VAL A CA 1
ATOM 1065 C C . VAL A 1 133 ? 9.947 -7.551 8.675 1.00 87.94 133 VAL A C 1
ATOM 1067 O O . VAL A 1 133 ? 11.055 -7.634 8.149 1.00 87.94 133 VAL A O 1
ATOM 1070 N N . ARG A 1 134 ? 8.822 -7.865 8.030 1.00 88.56 134 ARG A N 1
ATOM 1071 C CA . ARG A 1 134 ? 8.773 -8.246 6.617 1.00 88.56 134 ARG A CA 1
ATOM 1072 C C . ARG A 1 134 ? 8.051 -7.167 5.818 1.00 88.56 134 ARG A C 1
ATOM 1074 O O . ARG A 1 134 ? 6.951 -6.750 6.159 1.00 88.56 134 ARG A O 1
ATOM 1081 N N . PHE A 1 135 ? 8.668 -6.737 4.728 1.00 88.75 135 PHE A N 1
ATOM 1082 C CA . PHE A 1 135 ? 8.096 -5.784 3.781 1.00 88.75 135 PHE A CA 1
ATOM 1083 C C . PHE A 1 135 ? 8.369 -6.260 2.352 1.00 88.75 135 PHE A C 1
ATOM 1085 O O . PHE A 1 135 ? 9.228 -7.113 2.118 1.00 88.75 135 PHE A O 1
ATOM 1092 N N . SER A 1 136 ? 7.616 -5.735 1.389 1.00 85.56 136 SER A N 1
ATOM 1093 C CA . SER A 1 136 ? 7.804 -6.072 -0.023 1.00 85.56 136 SER A CA 1
ATOM 1094 C C . SER A 1 136 ? 8.905 -5.209 -0.626 1.00 85.56 136 SER A C 1
ATOM 1096 O O . SER A 1 136 ? 8.886 -3.986 -0.494 1.00 85.56 136 SER A O 1
ATOM 1098 N N . MET A 1 137 ? 9.854 -5.829 -1.321 1.00 83.50 137 MET A N 1
ATOM 1099 C CA . MET A 1 137 ? 10.870 -5.077 -2.059 1.00 83.50 137 MET A CA 1
ATOM 1100 C C . MET A 1 137 ? 10.221 -4.316 -3.231 1.00 83.50 137 MET A C 1
ATOM 1102 O O . MET A 1 137 ? 9.268 -4.834 -3.822 1.00 83.50 137 MET A O 1
ATOM 1106 N N . PRO A 1 138 ? 10.740 -3.130 -3.605 1.00 79.88 138 PRO A N 1
ATOM 1107 C CA . PRO A 1 138 ? 10.329 -2.437 -4.824 1.00 79.88 138 PRO A CA 1
ATOM 1108 C C . PRO A 1 138 ? 10.459 -3.365 -6.038 1.00 79.88 138 PRO A C 1
ATOM 1110 O O . PRO A 1 138 ? 11.442 -4.111 -6.140 1.00 79.88 138 PRO A O 1
ATOM 1113 N N . LEU A 1 139 ? 9.498 -3.323 -6.965 1.00 77.88 139 LEU A N 1
ATOM 1114 C CA . LEU A 1 139 ? 9.457 -4.229 -8.123 1.00 77.88 139 LEU A CA 1
ATOM 1115 C C . LEU A 1 139 ? 10.740 -4.117 -8.958 1.00 77.88 139 LEU A C 1
ATOM 1117 O O . LEU A 1 139 ? 11.304 -5.102 -9.440 1.00 77.88 139 LEU A O 1
ATOM 1121 N N . THR A 1 140 ? 11.232 -2.892 -9.091 1.00 77.00 140 THR A N 1
ATOM 1122 C CA . THR A 1 140 ? 12.414 -2.568 -9.871 1.00 77.00 140 THR A CA 1
ATOM 1123 C C . THR A 1 140 ? 13.711 -2.856 -9.137 1.00 77.00 140 THR A C 1
ATOM 1125 O O . THR A 1 140 ? 14.759 -2.808 -9.768 1.00 77.00 140 THR A O 1
ATOM 1128 N N . HIS A 1 141 ? 13.696 -3.216 -7.850 1.00 78.50 141 HIS A N 1
ATOM 1129 C CA . HIS A 1 141 ? 14.924 -3.389 -7.070 1.00 78.50 141 HIS A CA 1
ATOM 1130 C C . HIS A 1 141 ? 15.916 -4.366 -7.730 1.00 78.50 141 HIS A C 1
ATOM 1132 O O . HIS A 1 141 ? 17.116 -4.093 -7.770 1.00 78.50 141 HIS A O 1
ATOM 1138 N N . ARG A 1 142 ? 15.417 -5.468 -8.312 1.00 73.00 142 ARG A N 1
ATOM 1139 C CA . ARG A 1 142 ? 16.245 -6.469 -9.012 1.00 73.00 142 ARG A CA 1
ATOM 1140 C C . ARG A 1 142 ? 16.568 -6.114 -10.464 1.00 73.00 142 ARG A C 1
ATOM 1142 O O . ARG A 1 142 ? 17.587 -6.564 -10.977 1.00 73.00 142 ARG A O 1
ATOM 1149 N N . ILE A 1 143 ? 15.712 -5.337 -11.127 1.00 73.94 143 ILE A N 1
ATOM 1150 C CA . ILE A 1 143 ? 15.837 -5.023 -12.561 1.00 73.94 143 ILE A CA 1
ATOM 1151 C C . ILE A 1 143 ? 16.407 -3.629 -12.835 1.00 73.94 143 ILE A C 1
ATOM 1153 O O . ILE A 1 143 ? 16.769 -3.335 -13.967 1.00 73.94 143 ILE A O 1
ATOM 1157 N N . ALA A 1 144 ? 16.545 -2.787 -11.811 1.00 70.50 144 ALA A N 1
ATOM 1158 C CA . ALA A 1 144 ? 17.079 -1.434 -11.906 1.00 70.50 144 ALA A CA 1
ATOM 1159 C C . ALA A 1 144 ? 18.442 -1.348 -12.620 1.00 70.50 144 ALA A C 1
ATOM 1161 O O . ALA A 1 144 ? 18.624 -0.381 -13.354 1.00 70.50 144 ALA A O 1
ATOM 1162 N N . PRO A 1 145 ? 19.374 -2.322 -12.497 1.00 72.94 145 PRO A N 1
ATOM 1163 C CA . PRO A 1 145 ? 20.622 -2.293 -13.266 1.00 72.94 145 PRO A CA 1
ATOM 1164 C C . PRO A 1 145 ? 20.434 -2.435 -14.784 1.00 72.94 145 PRO A C 1
ATOM 1166 O O . PRO A 1 145 ? 21.301 -2.028 -15.549 1.00 72.94 145 PRO A O 1
ATOM 1169 N N . PHE A 1 146 ? 19.320 -3.023 -15.224 1.00 77.19 146 PHE A N 1
ATOM 1170 C CA . PHE A 1 146 ? 19.043 -3.344 -16.628 1.00 77.19 146 PHE A CA 1
ATOM 1171 C C . PHE A 1 146 ? 18.049 -2.376 -17.280 1.00 77.19 146 PHE A C 1
ATOM 1173 O O . PHE A 1 146 ? 17.758 -2.498 -18.468 1.00 77.19 146 PHE A O 1
ATOM 1180 N N . VAL A 1 147 ? 17.501 -1.433 -16.511 1.00 72.81 147 VAL A N 1
ATOM 1181 C CA . VAL A 1 147 ? 16.420 -0.545 -16.942 1.00 72.81 147 VAL A CA 1
ATOM 1182 C C . VAL A 1 147 ? 16.879 0.906 -16.831 1.00 72.81 147 VAL A C 1
ATOM 1184 O O . VAL A 1 147 ? 17.482 1.310 -15.841 1.00 72.81 147 VAL A O 1
ATOM 1187 N N . HIS A 1 148 ? 16.574 1.712 -17.850 1.00 75.12 148 HIS A N 1
ATOM 1188 C CA . HIS A 1 148 ? 16.903 3.136 -17.844 1.00 75.12 148 HIS A CA 1
ATOM 1189 C C . HIS A 1 148 ? 16.262 3.838 -16.625 1.00 75.12 148 HIS A C 1
ATOM 1191 O O . HIS A 1 148 ? 15.073 3.618 -16.378 1.00 75.12 148 HIS A O 1
ATOM 1197 N N . PRO A 1 149 ? 16.972 4.719 -15.889 1.00 71.50 149 PRO A N 1
ATOM 1198 C CA . PRO A 1 149 ? 16.464 5.320 -14.650 1.00 71.50 149 PRO A CA 1
ATOM 1199 C C . PRO A 1 149 ? 15.082 5.978 -14.769 1.00 71.50 149 PRO A C 1
ATOM 1201 O O . PRO A 1 149 ? 14.266 5.836 -13.864 1.00 71.50 149 PRO A O 1
ATOM 1204 N N . ALA A 1 150 ? 14.796 6.622 -15.906 1.00 72.69 150 ALA A N 1
ATOM 1205 C CA . ALA A 1 150 ? 13.500 7.252 -16.183 1.00 72.69 150 ALA A CA 1
ATOM 1206 C C . ALA A 1 150 ? 12.318 6.261 -16.242 1.00 72.69 150 ALA A C 1
ATOM 1208 O O . ALA A 1 150 ? 11.190 6.621 -15.928 1.00 72.69 150 ALA A O 1
ATOM 1209 N N . LEU A 1 151 ? 12.563 5.005 -16.631 1.00 76.50 151 LEU A N 1
ATOM 1210 C CA . LEU A 1 151 ? 11.527 3.969 -16.672 1.00 76.50 151 LEU A CA 1
ATOM 1211 C C . LEU A 1 151 ? 11.287 3.361 -15.291 1.00 76.50 151 LEU A C 1
ATOM 1213 O O . LEU A 1 151 ? 10.176 2.933 -14.995 1.00 76.50 151 LEU A O 1
ATOM 1217 N N . VAL A 1 152 ? 12.312 3.342 -14.437 1.00 75.38 152 VAL A N 1
ATOM 1218 C CA . VAL A 1 152 ? 12.213 2.770 -13.093 1.00 75.38 152 VAL A CA 1
ATOM 1219 C C . VAL A 1 152 ? 11.161 3.501 -12.258 1.00 75.38 152 VAL A C 1
ATOM 1221 O O . VAL A 1 152 ? 10.291 2.860 -11.678 1.00 75.38 152 VAL A O 1
ATOM 1224 N N . GLU A 1 153 ? 11.195 4.833 -12.240 1.00 74.56 153 GLU A N 1
ATOM 1225 C CA . GLU A 1 153 ? 10.233 5.638 -11.478 1.00 74.56 153 GLU A CA 1
ATOM 1226 C C . GLU A 1 153 ? 8.794 5.466 -11.984 1.00 74.56 153 GLU A C 1
ATOM 1228 O O . GLU A 1 153 ? 7.866 5.304 -11.188 1.00 74.56 153 GLU A O 1
ATOM 1233 N N . ALA A 1 154 ? 8.605 5.424 -13.305 1.00 77.94 154 ALA A N 1
ATOM 1234 C CA . ALA A 1 154 ? 7.296 5.193 -13.906 1.00 77.94 154 ALA A CA 1
ATOM 1235 C C . ALA A 1 154 ? 6.736 3.808 -13.536 1.00 77.94 154 ALA A C 1
ATOM 1237 O O . ALA A 1 154 ? 5.573 3.697 -13.144 1.00 77.94 154 ALA A O 1
ATOM 1238 N N . ILE A 1 155 ? 7.567 2.760 -13.603 1.00 80.00 155 ILE A N 1
ATOM 1239 C CA . ILE A 1 155 ? 7.176 1.391 -13.240 1.00 80.00 155 ILE A CA 1
ATOM 1240 C C . ILE A 1 155 ? 6.782 1.316 -11.763 1.00 80.00 155 ILE A C 1
ATOM 1242 O O . ILE A 1 155 ? 5.722 0.778 -11.452 1.00 80.00 155 ILE A O 1
ATOM 1246 N N . GLU A 1 156 ? 7.589 1.877 -10.860 1.00 77.88 156 GLU A N 1
ATOM 1247 C CA . GLU A 1 156 ? 7.285 1.880 -9.421 1.00 77.88 156 GLU A CA 1
ATOM 1248 C C . GLU A 1 156 ? 6.023 2.684 -9.102 1.00 77.88 156 GLU A C 1
ATOM 1250 O O . GLU A 1 156 ? 5.214 2.262 -8.281 1.00 77.88 156 GLU A O 1
ATOM 1255 N N . THR A 1 157 ? 5.793 3.807 -9.786 1.00 78.25 157 THR A N 1
ATOM 1256 C CA . THR A 1 157 ? 4.584 4.620 -9.587 1.00 78.25 157 THR A CA 1
ATOM 1257 C C . THR A 1 157 ? 3.327 3.842 -9.965 1.00 78.25 157 THR A C 1
ATOM 1259 O O . THR A 1 157 ? 2.353 3.816 -9.206 1.00 78.25 157 THR A O 1
ATOM 1262 N N . VAL A 1 158 ? 3.346 3.175 -11.123 1.00 81.31 158 VAL A N 1
ATOM 1263 C CA . VAL A 1 158 ? 2.220 2.358 -11.596 1.00 81.31 158 VAL A CA 1
ATOM 1264 C C . VAL A 1 158 ? 2.030 1.135 -10.700 1.00 81.31 158 VAL A C 1
ATOM 1266 O O . VAL A 1 158 ? 0.905 0.853 -10.288 1.00 81.31 158 VAL A O 1
ATOM 1269 N N . ALA A 1 159 ? 3.114 0.444 -10.339 1.00 78.44 159 ALA A N 1
ATOM 1270 C CA . ALA A 1 159 ? 3.066 -0.712 -9.449 1.00 78.44 159 ALA A CA 1
ATOM 1271 C C . ALA A 1 159 ? 2.533 -0.332 -8.059 1.00 78.44 159 ALA A C 1
ATOM 1273 O O . ALA A 1 159 ? 1.634 -0.995 -7.543 1.00 78.44 159 ALA A O 1
ATOM 1274 N N . GLY A 1 160 ? 3.009 0.773 -7.484 1.00 75.62 160 GLY A N 1
ATOM 1275 C CA . GLY A 1 160 ? 2.536 1.296 -6.205 1.00 75.62 160 GLY A CA 1
ATOM 1276 C C . GLY A 1 160 ? 1.073 1.742 -6.259 1.00 75.62 160 GLY A C 1
ATOM 1277 O O . GLY A 1 160 ? 0.305 1.482 -5.333 1.00 75.62 160 GLY A O 1
ATOM 1278 N N . ALA A 1 161 ? 0.629 2.365 -7.355 1.00 77.56 161 ALA A N 1
ATOM 1279 C CA . ALA A 1 161 ? -0.785 2.681 -7.563 1.00 77.56 161 ALA A CA 1
ATOM 1280 C C . ALA A 1 161 ? -1.652 1.413 -7.640 1.00 77.56 161 ALA A C 1
ATOM 1282 O O . ALA A 1 161 ? -2.670 1.331 -6.952 1.00 77.56 161 ALA A O 1
ATOM 1283 N N . ALA A 1 162 ? -1.230 0.406 -8.407 1.00 79.38 162 ALA A N 1
ATOM 1284 C CA . ALA A 1 162 ? -1.932 -0.869 -8.517 1.00 79.38 162 ALA A CA 1
ATOM 1285 C C . ALA A 1 162 ? -2.003 -1.602 -7.168 1.00 79.38 162 ALA A C 1
ATOM 1287 O O . ALA A 1 162 ? -3.079 -2.047 -6.774 1.00 79.38 162 ALA A O 1
ATOM 1288 N N . GLN A 1 163 ? -0.898 -1.657 -6.416 1.00 75.81 163 GLN A N 1
ATOM 1289 C CA . GLN A 1 163 ? -0.859 -2.260 -5.081 1.00 75.81 163 GLN A CA 1
ATOM 1290 C C . GLN A 1 163 ? -1.778 -1.538 -4.093 1.00 75.81 163 GLN A C 1
ATOM 1292 O O . GLN A 1 163 ? -2.527 -2.194 -3.373 1.00 75.81 163 GLN A O 1
ATOM 1297 N N . ARG A 1 164 ? -1.768 -0.200 -4.062 1.00 76.69 164 ARG A N 1
ATOM 1298 C CA . ARG A 1 164 ? -2.664 0.576 -3.186 1.00 76.69 164 ARG A CA 1
ATOM 1299 C C . ARG A 1 164 ? -4.130 0.348 -3.544 1.00 76.69 164 ARG A C 1
ATOM 1301 O O . ARG A 1 164 ? -4.941 0.129 -2.649 1.00 76.69 164 ARG A O 1
ATOM 1308 N N . SER A 1 165 ? -4.466 0.345 -4.833 1.00 77.19 165 SER A N 1
ATOM 1309 C CA . SER A 1 165 ? -5.824 0.047 -5.302 1.00 77.19 165 SER A CA 1
ATOM 1310 C C . SER A 1 165 ? -6.250 -1.370 -4.926 1.00 77.19 165 SER A C 1
ATOM 1312 O O . SER A 1 165 ? -7.318 -1.544 -4.347 1.00 77.19 165 SER A O 1
ATOM 1314 N N . TYR A 1 166 ? -5.392 -2.366 -5.164 1.00 77.88 166 TYR A N 1
ATOM 1315 C CA . TYR A 1 166 ? -5.625 -3.758 -4.784 1.00 77.88 166 TYR A CA 1
ATOM 1316 C C . TYR A 1 166 ? -5.887 -3.904 -3.278 1.00 77.88 166 TYR A C 1
ATOM 1318 O O . TYR A 1 166 ? -6.841 -4.555 -2.859 1.00 77.88 166 TYR A O 1
ATOM 1326 N N . ARG A 1 167 ? -5.076 -3.246 -2.446 1.00 73.19 167 ARG A N 1
ATOM 1327 C CA . ARG A 1 167 ? -5.165 -3.351 -0.983 1.00 73.19 167 ARG A CA 1
ATOM 1328 C C . ARG A 1 167 ? -6.371 -2.622 -0.383 1.00 73.19 167 ARG A C 1
ATOM 1330 O O . ARG A 1 167 ? -6.811 -3.004 0.698 1.00 73.19 167 ARG A O 1
ATOM 1337 N N . ARG A 1 168 ? -6.935 -1.633 -1.084 1.00 72.44 168 ARG A N 1
ATOM 1338 C CA . ARG A 1 168 ? -8.200 -0.969 -0.711 1.00 72.44 168 ARG A CA 1
ATOM 1339 C C . ARG A 1 168 ? -9.441 -1.806 -1.013 1.00 72.44 168 ARG A C 1
ATOM 1341 O O . ARG A 1 168 ? -10.518 -1.468 -0.530 1.00 72.44 168 ARG A O 1
ATOM 1348 N N . LEU A 1 169 ? -9.323 -2.871 -1.804 1.00 71.56 169 LEU A N 1
ATOM 1349 C CA . LEU A 1 169 ? -10.470 -3.712 -2.119 1.00 71.56 169 LEU A CA 1
ATOM 1350 C C . LEU A 1 169 ? -10.955 -4.472 -0.869 1.00 71.56 169 LEU A C 1
ATOM 1352 O O . LEU A 1 169 ? -10.135 -4.954 -0.071 1.00 71.56 169 LEU A O 1
ATOM 1356 N N . PRO A 1 170 ? -12.280 -4.652 -0.708 1.00 72.81 170 PRO A N 1
ATOM 1357 C CA . PRO A 1 170 ? -12.832 -5.559 0.290 1.00 72.81 170 PRO A CA 1
ATOM 1358 C C . PRO A 1 170 ? -12.214 -6.953 0.161 1.00 72.81 170 PRO A C 1
ATOM 1360 O O . PRO A 1 170 ? -11.881 -7.399 -0.939 1.00 72.81 170 PRO A O 1
ATOM 1363 N N . ARG A 1 171 ? -12.083 -7.673 1.278 1.00 73.62 171 ARG A N 1
ATOM 1364 C CA . ARG A 1 171 ? -11.419 -8.988 1.309 1.00 73.62 171 ARG A CA 1
ATOM 1365 C C . ARG A 1 171 ? -12.027 -9.991 0.320 1.00 73.62 171 ARG A C 1
ATOM 1367 O O . ARG A 1 171 ? -11.291 -10.710 -0.343 1.00 73.62 171 ARG A O 1
ATOM 1374 N N . GLN A 1 172 ? -13.349 -9.965 0.161 1.00 74.69 172 GLN A N 1
ATOM 1375 C CA . GLN A 1 172 ? -14.078 -10.792 -0.808 1.00 74.69 172 GLN A CA 1
ATOM 1376 C C . GLN A 1 172 ? -13.641 -10.526 -2.259 1.00 74.69 172 GLN A C 1
ATOM 1378 O O . GLN A 1 172 ? -13.514 -11.449 -3.055 1.00 74.69 172 GLN A O 1
ATOM 1383 N N . TRP A 1 173 ? -13.378 -9.264 -2.603 1.00 76.31 173 TRP A N 1
ATOM 1384 C CA . TRP A 1 173 ? -12.974 -8.864 -3.952 1.00 76.31 173 TRP A CA 1
ATOM 1385 C C . TRP A 1 173 ? -11.498 -9.172 -4.187 1.00 76.31 173 TRP A C 1
ATOM 1387 O O . TRP A 1 173 ? -11.126 -9.603 -5.272 1.00 76.31 173 TRP A O 1
ATOM 1397 N N . ARG A 1 174 ? -10.663 -9.020 -3.151 1.00 78.81 174 ARG A N 1
ATOM 1398 C CA . ARG A 1 174 ? -9.260 -9.450 -3.191 1.00 78.81 174 ARG A CA 1
ATOM 1399 C C . ARG A 1 174 ? -9.133 -10.935 -3.509 1.00 78.81 174 ARG A C 1
ATOM 1401 O O . ARG A 1 174 ? -8.407 -11.267 -4.430 1.00 78.81 174 ARG A O 1
ATOM 1408 N N . GLN A 1 175 ? -9.913 -11.791 -2.849 1.00 78.69 175 GLN A N 1
ATOM 1409 C CA . GLN A 1 175 ? -9.916 -13.234 -3.119 1.00 78.69 175 GLN A CA 1
ATOM 1410 C C . GLN A 1 175 ? -10.295 -13.568 -4.568 1.00 78.69 175 GLN A C 1
ATOM 1412 O O . GLN A 1 175 ? -9.697 -14.452 -5.171 1.00 78.69 175 GLN A O 1
ATOM 1417 N N . GLN A 1 176 ? -11.264 -12.852 -5.148 1.00 79.38 176 GLN A N 1
ATOM 1418 C CA . GLN A 1 176 ? -11.631 -13.036 -6.557 1.00 79.38 176 GLN A CA 1
ATOM 1419 C C . GLN A 1 176 ? -10.513 -12.593 -7.505 1.00 79.38 176 GLN A C 1
ATOM 1421 O O . GLN A 1 176 ? -10.238 -13.272 -8.491 1.00 79.38 176 GLN A O 1
ATOM 1426 N N . VAL A 1 177 ? -9.866 -11.464 -7.206 1.00 81.94 177 VAL A N 1
ATOM 1427 C CA . VAL A 1 177 ? -8.728 -10.958 -7.984 1.00 81.94 177 VAL A CA 1
ATOM 1428 C C . VAL A 1 177 ? -7.530 -11.904 -7.878 1.00 81.94 177 VAL A C 1
ATOM 1430 O O . VAL A 1 177 ? -6.920 -12.197 -8.899 1.00 81.94 177 VAL A O 1
ATOM 1433 N N . GLU A 1 178 ? -7.220 -12.417 -6.686 1.00 84.88 178 GLU A N 1
ATOM 1434 C CA . GLU A 1 178 ? -6.168 -13.419 -6.461 1.00 84.88 178 GLU A CA 1
ATOM 1435 C C . GLU A 1 178 ? -6.460 -14.700 -7.246 1.00 84.88 178 GLU A C 1
ATOM 1437 O O . GLU A 1 178 ? -5.626 -15.112 -8.042 1.00 84.88 178 GLU A O 1
ATOM 1442 N N . ALA A 1 179 ? -7.672 -15.254 -7.145 1.00 82.50 179 ALA A N 1
ATOM 1443 C CA . ALA A 1 179 ? -8.054 -16.456 -7.887 1.00 82.50 179 ALA A CA 1
ATOM 1444 C C . ALA A 1 179 ? -7.985 -16.268 -9.414 1.00 82.50 179 ALA A C 1
ATOM 1446 O O . ALA A 1 179 ? -7.579 -17.176 -10.139 1.00 82.50 179 ALA A O 1
ATOM 1447 N N . LEU A 1 180 ? -8.366 -15.088 -9.919 1.00 82.56 180 LEU A N 1
ATOM 1448 C CA . LEU A 1 180 ? -8.240 -14.758 -11.339 1.00 82.56 180 LEU A CA 1
ATOM 1449 C C . LEU A 1 180 ? -6.772 -14.661 -11.767 1.00 82.56 180 LEU A C 1
ATOM 1451 O O . LEU A 1 180 ? -6.421 -15.132 -12.848 1.00 82.56 180 LEU A O 1
ATOM 1455 N N . LEU A 1 181 ? -5.928 -14.030 -10.948 1.00 81.38 181 LEU A N 1
ATOM 1456 C CA . LEU A 1 181 ? -4.497 -13.904 -11.214 1.00 81.38 181 LEU A CA 1
ATOM 1457 C C . LEU A 1 181 ? -3.806 -15.268 -11.183 1.00 81.38 181 LEU A C 1
ATOM 1459 O O . LEU A 1 181 ? -3.045 -15.561 -12.101 1.00 81.38 181 LEU A O 1
ATOM 1463 N N . ASP A 1 182 ? -4.121 -16.110 -10.201 1.00 84.50 182 ASP A N 1
ATOM 1464 C CA . ASP A 1 182 ? -3.606 -17.475 -10.098 1.00 84.50 182 ASP A CA 1
ATOM 1465 C C . ASP A 1 182 ? -4.001 -18.286 -11.334 1.00 84.50 182 ASP A C 1
ATOM 1467 O O . ASP A 1 182 ? -3.136 -18.824 -12.025 1.00 84.50 182 ASP A O 1
ATOM 1471 N N . TRP A 1 183 ? -5.283 -18.257 -11.717 1.00 87.88 183 TRP A N 1
ATOM 1472 C CA . TRP A 1 183 ? -5.743 -18.889 -12.953 1.00 87.88 183 TRP A CA 1
ATOM 1473 C C . TRP A 1 183 ? -5.021 -18.342 -14.193 1.00 87.88 183 TRP A C 1
ATOM 1475 O O . TRP A 1 183 ? -4.626 -19.109 -15.072 1.00 87.88 183 TRP A O 1
ATOM 1485 N N . ALA A 1 184 ? -4.826 -17.025 -14.296 1.00 76.69 184 ALA A N 1
ATOM 1486 C CA . ALA A 1 184 ? -4.160 -16.403 -15.441 1.00 76.69 184 ALA A CA 1
ATOM 1487 C C . ALA A 1 184 ? -2.670 -16.780 -15.533 1.00 76.69 184 ALA A C 1
ATOM 1489 O O . ALA A 1 184 ? -2.121 -16.869 -16.637 1.00 76.69 184 ALA A O 1
ATOM 1490 N N . VAL A 1 185 ? -2.014 -16.999 -14.392 1.00 79.19 185 VAL A N 1
ATOM 1491 C CA . VAL A 1 185 ? -0.630 -17.479 -14.317 1.00 79.19 185 VAL A CA 1
ATOM 1492 C C . VAL A 1 185 ? -0.561 -18.959 -14.689 1.00 79.19 185 VAL A C 1
ATOM 1494 O O . VAL A 1 185 ? 0.215 -19.311 -15.578 1.00 79.19 185 VAL A O 1
ATOM 1497 N N . GLU A 1 186 ? -1.398 -19.801 -14.080 1.00 83.81 186 GLU A N 1
ATOM 1498 C CA . GLU A 1 186 ? -1.431 -21.253 -14.305 1.00 83.81 186 GLU A CA 1
ATOM 1499 C C . GLU A 1 186 ? -1.821 -21.622 -15.740 1.00 83.81 186 GLU A C 1
ATOM 1501 O O . GLU A 1 186 ? -1.212 -22.497 -16.353 1.00 83.81 186 GLU A O 1
ATOM 1506 N N . SER A 1 187 ? -2.798 -20.920 -16.315 1.00 81.88 187 SER A N 1
ATOM 1507 C CA . SER A 1 187 ? -3.226 -21.113 -17.708 1.00 81.88 187 SER A CA 1
ATOM 1508 C C . SER A 1 187 ? -2.228 -20.569 -18.736 1.00 81.88 187 SER A C 1
ATOM 1510 O O . SER A 1 187 ? -2.408 -20.766 -19.937 1.00 81.88 187 SER A O 1
ATOM 1512 N N . GLY A 1 188 ? -1.198 -19.839 -18.295 1.00 76.69 188 GLY A N 1
ATOM 1513 C CA . GLY A 1 188 ? -0.260 -19.147 -19.176 1.00 76.69 188 GLY A CA 1
ATOM 1514 C C . GLY A 1 188 ? -0.852 -17.925 -19.890 1.00 76.69 188 GLY A C 1
ATOM 1515 O O . GLY A 1 188 ? -0.142 -17.282 -20.665 1.00 76.69 188 GLY A O 1
ATOM 1516 N N . ALA A 1 189 ? -2.109 -17.555 -19.623 1.00 76.81 189 ALA A N 1
ATOM 1517 C CA . ALA A 1 189 ? -2.774 -16.412 -20.246 1.00 76.81 189 ALA A CA 1
ATOM 1518 C C . ALA A 1 189 ? -2.036 -15.090 -19.975 1.00 76.81 189 ALA A C 1
ATOM 1520 O O . ALA A 1 189 ? -1.887 -14.269 -20.881 1.00 76.81 189 ALA A O 1
ATOM 1521 N N . 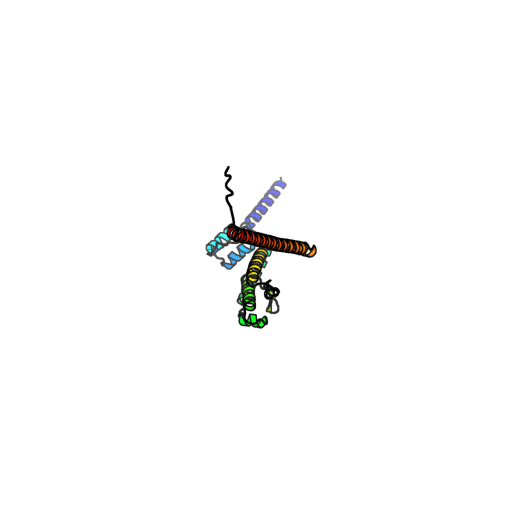LEU A 1 190 ? -1.505 -14.909 -18.760 1.00 73.50 190 LEU A N 1
ATOM 1522 C CA . LEU A 1 190 ? -0.704 -13.734 -18.406 1.00 73.50 190 LEU A CA 1
ATOM 1523 C C . LEU A 1 190 ? 0.578 -13.656 -19.252 1.00 73.50 190 LEU A C 1
ATOM 1525 O O . LEU A 1 190 ? 0.915 -12.603 -19.790 1.00 73.50 190 LEU A O 1
ATOM 1529 N N . HIS A 1 191 ? 1.267 -14.788 -19.418 1.00 73.38 191 HIS A N 1
ATOM 1530 C CA . HIS A 1 191 ? 2.482 -14.878 -20.226 1.00 73.38 191 HIS A CA 1
ATOM 1531 C C . HIS A 1 191 ? 2.183 -14.593 -21.702 1.00 73.38 191 HIS A C 1
ATOM 1533 O O . HIS A 1 191 ? 2.892 -13.810 -22.332 1.00 73.38 191 HIS A O 1
ATOM 1539 N N . ALA A 1 192 ? 1.099 -15.162 -22.239 1.00 68.44 192 ALA A N 1
ATOM 1540 C CA . ALA A 1 192 ? 0.657 -14.913 -23.607 1.00 68.44 192 ALA A CA 1
ATOM 1541 C C . ALA A 1 192 ? 0.317 -13.432 -23.837 1.00 68.44 192 ALA A C 1
ATOM 1543 O O . ALA A 1 192 ? 0.760 -12.849 -24.825 1.00 68.44 192 ALA A O 1
ATOM 1544 N N . ALA A 1 193 ? -0.398 -12.797 -22.903 1.00 74.06 193 ALA A N 1
ATOM 1545 C CA . ALA A 1 193 ? -0.722 -11.375 -22.977 1.00 74.06 193 ALA A CA 1
ATOM 1546 C C . ALA A 1 193 ? 0.540 -10.497 -22.981 1.00 74.06 193 ALA A C 1
ATOM 1548 O O . ALA A 1 193 ? 0.663 -9.607 -23.823 1.00 74.06 193 ALA A O 1
ATOM 1549 N N . VAL A 1 194 ? 1.508 -10.777 -22.100 1.00 77.44 194 VAL A N 1
ATOM 1550 C CA . VAL A 1 194 ? 2.790 -10.053 -22.057 1.00 77.44 194 VAL A CA 1
ATOM 1551 C C . VAL A 1 194 ? 3.570 -10.228 -23.361 1.00 77.44 194 VAL A C 1
ATOM 1553 O O . VAL A 1 194 ? 4.084 -9.247 -23.898 1.00 77.44 194 VAL A O 1
ATOM 1556 N N . VAL A 1 195 ? 3.627 -11.445 -23.913 1.00 73.38 195 VAL A N 1
ATOM 1557 C CA . VAL A 1 195 ? 4.299 -11.710 -25.194 1.00 73.38 195 VAL A CA 1
ATOM 1558 C C . VAL A 1 195 ? 3.631 -10.942 -26.329 1.00 73.38 195 VAL A C 1
ATOM 1560 O O . VAL A 1 195 ? 4.329 -10.272 -27.087 1.00 73.38 195 VAL A O 1
ATOM 1563 N N . VAL A 1 196 ? 2.300 -10.972 -26.440 1.00 75.44 196 VAL A N 1
ATOM 1564 C CA . VAL A 1 196 ? 1.568 -10.205 -27.463 1.00 75.44 196 VAL A CA 1
ATOM 1565 C C . VAL A 1 196 ? 1.878 -8.716 -27.338 1.00 75.44 196 VAL A C 1
ATOM 1567 O O . VAL A 1 196 ? 2.208 -8.078 -28.335 1.00 75.44 196 VAL A O 1
ATOM 1570 N N . LEU A 1 197 ? 1.854 -8.176 -26.120 1.00 79.38 197 LEU A N 1
ATOM 1571 C CA . LEU A 1 197 ? 2.112 -6.762 -25.865 1.00 79.38 197 LEU A CA 1
ATOM 1572 C C . LEU A 1 197 ? 3.546 -6.366 -26.258 1.00 79.38 197 LEU A C 1
ATOM 1574 O O . LEU A 1 197 ? 3.741 -5.377 -26.962 1.00 79.38 197 LEU A O 1
ATOM 1578 N N . LEU A 1 198 ? 4.541 -7.187 -25.907 1.00 74.88 198 LEU A N 1
ATOM 1579 C CA . LEU A 1 198 ? 5.927 -7.011 -26.358 1.00 74.88 198 LEU A CA 1
ATOM 1580 C C . LEU A 1 198 ? 6.056 -7.096 -27.884 1.00 74.88 198 LEU A C 1
ATOM 1582 O O . LEU A 1 198 ? 6.794 -6.316 -28.482 1.00 74.88 198 LEU A O 1
ATOM 1586 N N . THR A 1 199 ? 5.332 -8.018 -28.519 1.00 74.88 199 THR A N 1
ATOM 1587 C CA . THR A 1 199 ? 5.378 -8.218 -29.974 1.00 74.88 199 THR A CA 1
ATOM 1588 C C . THR A 1 199 ? 4.792 -7.017 -30.712 1.00 74.88 199 THR A C 1
ATOM 1590 O O . THR A 1 199 ? 5.380 -6.565 -31.691 1.00 74.88 199 THR A O 1
ATOM 1593 N N . VAL A 1 200 ? 3.679 -6.461 -30.219 1.00 81.88 200 VAL A N 1
ATOM 1594 C CA . VAL A 1 200 ? 3.052 -5.248 -30.764 1.00 81.88 200 VAL A CA 1
ATOM 1595 C C . VAL A 1 200 ? 3.983 -4.046 -30.619 1.00 81.88 200 VAL A C 1
ATOM 1597 O O . VAL A 1 200 ? 4.236 -3.368 -31.610 1.00 81.88 200 VAL A O 1
ATOM 1600 N N . ILE A 1 201 ? 4.564 -3.827 -29.432 1.00 77.38 201 ILE A N 1
ATOM 1601 C CA . ILE A 1 201 ? 5.530 -2.737 -29.207 1.00 77.38 201 ILE A CA 1
ATOM 1602 C C . ILE A 1 201 ? 6.731 -2.877 -30.150 1.00 77.38 201 ILE A C 1
ATOM 1604 O O . ILE A 1 201 ? 7.164 -1.899 -30.762 1.00 77.38 201 ILE A O 1
ATOM 1608 N N . LEU A 1 202 ? 7.270 -4.091 -30.298 1.00 80.25 202 LEU A N 1
ATOM 1609 C CA . LEU A 1 202 ? 8.385 -4.345 -31.206 1.00 80.25 202 LEU A CA 1
ATOM 1610 C C . LEU A 1 202 ? 7.994 -4.050 -32.660 1.00 80.25 202 LEU A C 1
ATOM 1612 O O . LEU A 1 202 ? 8.779 -3.441 -33.388 1.00 80.25 202 LEU A O 1
ATOM 1616 N N . LEU A 1 203 ? 6.790 -4.453 -33.080 1.00 80.62 203 LEU A N 1
ATOM 1617 C CA . LEU A 1 203 ? 6.279 -4.173 -34.419 1.00 80.62 203 LEU A CA 1
ATOM 1618 C C . LEU A 1 203 ? 6.169 -2.669 -34.670 1.00 80.62 203 LEU A C 1
ATOM 1620 O O . LEU A 1 203 ? 6.648 -2.207 -35.702 1.00 80.62 203 LEU A O 1
ATOM 1624 N N . ASP A 1 204 ? 5.608 -1.915 -33.727 1.00 80.12 204 ASP A N 1
ATOM 1625 C CA . ASP A 1 204 ? 5.458 -0.461 -33.832 1.00 80.12 204 ASP A CA 1
ATOM 1626 C C . ASP A 1 204 ? 6.815 0.232 -33.961 1.00 80.12 204 ASP A C 1
ATOM 1628 O O . ASP A 1 204 ? 7.024 1.045 -34.863 1.00 80.12 204 ASP A O 1
ATOM 1632 N N . VAL A 1 205 ? 7.792 -0.152 -33.132 1.00 80.00 205 VAL A N 1
ATOM 1633 C CA . VAL A 1 205 ? 9.157 0.390 -33.216 1.00 80.00 205 VAL A CA 1
ATOM 1634 C C . VAL A 1 205 ? 9.812 0.043 -34.556 1.00 80.00 205 VAL A C 1
ATOM 1636 O O . VAL A 1 205 ? 10.504 0.877 -35.146 1.00 80.00 205 VAL A O 1
ATOM 1639 N N . LEU A 1 206 ? 9.611 -1.173 -35.069 1.00 79.06 206 LEU A N 1
ATOM 1640 C CA . LEU A 1 206 ? 10.145 -1.582 -36.370 1.00 79.06 206 LEU A CA 1
ATOM 1641 C C . LEU A 1 206 ? 9.464 -0.854 -37.534 1.00 79.06 206 LEU A C 1
ATOM 1643 O O . LEU A 1 206 ? 10.145 -0.492 -38.497 1.00 79.06 206 LEU A O 1
ATOM 1647 N N . LEU A 1 207 ? 8.152 -0.627 -37.460 1.00 78.94 207 LEU A N 1
ATOM 1648 C CA . LEU A 1 207 ? 7.388 0.112 -38.463 1.00 78.94 207 LEU A CA 1
ATOM 1649 C C . LEU A 1 207 ? 7.784 1.591 -38.478 1.00 78.94 207 LEU A C 1
ATOM 1651 O O . LEU A 1 207 ? 8.091 2.103 -39.553 1.00 78.94 207 LEU A O 1
ATOM 1655 N N . ALA A 1 208 ? 7.901 2.231 -37.312 1.00 75.00 208 ALA A N 1
ATOM 1656 C CA . ALA A 1 208 ? 8.374 3.609 -37.184 1.00 75.00 208 ALA A CA 1
ATOM 1657 C C . ALA A 1 208 ? 9.812 3.779 -37.708 1.00 75.00 208 ALA A C 1
ATOM 1659 O O . ALA A 1 208 ? 10.124 4.718 -38.435 1.00 75.00 208 ALA A O 1
ATOM 1660 N N . ARG A 1 209 ? 10.706 2.821 -37.427 1.00 75.50 209 ARG A N 1
ATOM 1661 C CA . ARG A 1 209 ? 12.067 2.837 -37.995 1.00 75.50 209 ARG A CA 1
ATOM 1662 C C . ARG A 1 209 ? 12.079 2.624 -39.508 1.00 75.50 209 ARG A C 1
ATOM 1664 O O . ARG A 1 209 ? 12.955 3.151 -40.190 1.00 75.50 209 ARG A O 1
ATOM 1671 N N . ARG A 1 210 ? 11.155 1.823 -40.047 1.00 72.12 210 ARG A N 1
ATOM 1672 C CA . ARG A 1 210 ? 11.029 1.608 -41.496 1.00 72.12 210 ARG A CA 1
ATOM 1673 C C . ARG A 1 210 ? 10.466 2.828 -42.214 1.00 72.12 210 ARG A C 1
ATOM 1675 O O . ARG A 1 210 ? 10.925 3.084 -43.323 1.00 72.12 210 ARG A O 1
ATOM 1682 N N . SER A 1 211 ? 9.507 3.546 -41.624 1.00 72.69 211 SER A N 1
ATOM 1683 C CA . SER A 1 211 ? 9.017 4.804 -42.197 1.00 72.69 211 SER A CA 1
ATOM 1684 C C . SER A 1 211 ? 10.128 5.844 -42.206 1.00 72.69 211 SER A C 1
ATOM 1686 O O . SER A 1 211 ? 10.441 6.357 -43.270 1.00 72.69 211 SER A O 1
ATOM 1688 N N . GLN A 1 212 ? 10.844 6.009 -41.090 1.00 72.81 212 GLN A N 1
ATOM 1689 C CA . GLN A 1 212 ? 11.941 6.971 -40.992 1.00 72.81 212 GLN A CA 1
ATOM 1690 C C . GLN A 1 212 ? 13.050 6.714 -42.026 1.00 72.81 212 GLN A C 1
ATOM 1692 O O . GLN A 1 212 ? 13.412 7.611 -42.772 1.00 72.81 212 GLN A O 1
ATOM 1697 N N . ARG A 1 213 ? 13.501 5.459 -42.190 1.00 72.12 213 ARG A N 1
ATOM 1698 C CA . ARG A 1 213 ? 14.476 5.119 -43.248 1.00 72.12 213 ARG A CA 1
ATOM 1699 C C . ARG A 1 213 ? 13.958 5.363 -44.665 1.00 72.12 213 ARG A C 1
ATOM 1701 O O . ARG A 1 213 ? 14.756 5.573 -45.572 1.00 72.12 213 ARG A O 1
ATOM 1708 N N . ARG A 1 214 ? 12.650 5.224 -44.889 1.00 71.25 214 ARG A N 1
ATOM 1709 C CA . ARG A 1 214 ? 12.043 5.461 -46.202 1.00 71.25 214 ARG A CA 1
ATOM 1710 C C . ARG A 1 214 ? 11.992 6.957 -46.497 1.00 71.25 214 ARG A C 1
ATOM 1712 O O . ARG A 1 214 ? 12.287 7.335 -47.625 1.00 71.25 214 ARG A O 1
ATOM 1719 N N . ASP A 1 215 ? 11.670 7.763 -45.495 1.00 77.69 215 ASP A N 1
ATOM 1720 C CA . ASP A 1 215 ? 11.645 9.220 -45.591 1.00 77.69 215 ASP A CA 1
ATOM 1721 C C . ASP A 1 215 ? 13.065 9.763 -45.832 1.00 77.69 215 ASP A C 1
ATOM 1723 O O . ASP A 1 215 ? 13.277 10.480 -46.807 1.00 77.69 215 ASP A O 1
ATOM 1727 N N . ASP A 1 216 ? 14.066 9.270 -45.090 1.00 77.12 216 ASP A N 1
ATOM 1728 C CA . ASP A 1 216 ? 15.481 9.616 -45.301 1.00 77.12 216 ASP A CA 1
ATOM 1729 C C . ASP A 1 216 ? 15.951 9.289 -46.740 1.00 77.12 216 ASP A C 1
ATOM 1731 O O . ASP A 1 216 ? 16.644 10.074 -47.385 1.00 77.12 216 ASP A O 1
ATOM 1735 N N . GLN A 1 217 ? 15.537 8.140 -47.294 1.00 74.56 217 GLN A N 1
ATOM 1736 C CA . GLN A 1 217 ? 15.864 7.758 -48.677 1.00 74.56 217 GLN A CA 1
ATOM 1737 C C . GLN A 1 217 ? 15.166 8.623 -49.734 1.00 74.56 217 GLN A C 1
ATOM 1739 O O . GLN A 1 217 ? 15.693 8.795 -50.839 1.00 74.56 217 GLN A O 1
ATOM 1744 N N . LEU A 1 218 ? 13.959 9.115 -49.447 1.00 75.69 218 LEU A N 1
ATOM 1745 C CA . LEU A 1 218 ? 13.241 10.022 -50.341 1.00 75.69 218 LEU A CA 1
ATOM 1746 C C . LEU A 1 218 ? 13.899 11.404 -50.349 1.00 75.69 218 LEU A C 1
ATOM 1748 O O . LEU A 1 218 ? 14.069 11.971 -51.432 1.00 75.69 218 LEU A O 1
ATOM 1752 N N . ASP A 1 219 ? 14.352 11.882 -49.191 1.00 77.50 219 ASP A N 1
ATOM 1753 C CA . ASP A 1 219 ? 15.093 13.136 -49.062 1.00 77.50 219 ASP A CA 1
ATOM 1754 C C . ASP A 1 219 ? 16.453 13.068 -49.776 1.00 77.50 219 ASP A C 1
ATOM 1756 O O . ASP A 1 219 ? 16.779 13.955 -50.571 1.00 77.50 219 ASP A O 1
ATOM 1760 N N . GLU A 1 220 ? 17.205 11.970 -49.629 1.00 79.50 220 GLU A N 1
ATOM 1761 C CA . GLU A 1 220 ? 18.459 11.761 -50.372 1.00 79.50 220 GLU A CA 1
ATOM 1762 C C . GLU A 1 220 ? 18.245 11.753 -51.897 1.00 79.50 220 GLU A C 1
ATOM 1764 O O . GLU A 1 220 ? 19.035 12.332 -52.653 1.00 79.50 220 GLU A O 1
ATOM 1769 N N . ARG A 1 221 ? 17.163 11.126 -52.380 1.00 77.38 221 ARG A N 1
ATOM 1770 C CA . ARG A 1 221 ? 16.816 11.127 -53.812 1.00 77.38 221 ARG A CA 1
ATOM 1771 C C . ARG A 1 221 ? 16.409 12.513 -54.302 1.00 77.38 221 ARG A C 1
ATOM 1773 O O . ARG A 1 221 ? 16.821 12.910 -55.394 1.00 77.38 221 ARG A O 1
ATOM 1780 N N . ALA A 1 222 ? 15.631 13.255 -53.518 1.00 78.31 222 ALA A N 1
ATOM 1781 C CA . ALA A 1 222 ? 15.247 14.624 -53.843 1.00 78.31 222 ALA A CA 1
ATOM 1782 C C . ALA A 1 222 ? 16.477 15.544 -53.918 1.00 78.31 222 ALA A C 1
ATOM 1784 O O . ALA A 1 222 ? 16.615 16.320 -54.870 1.00 78.31 222 ALA A O 1
ATOM 1785 N N . GLU A 1 223 ? 17.426 15.402 -52.989 1.00 81.12 223 GLU A N 1
ATOM 1786 C CA . GLU A 1 223 ? 18.697 16.125 -53.034 1.00 81.12 223 GLU A CA 1
ATOM 1787 C C . GLU A 1 223 ? 19.537 15.774 -54.267 1.00 81.12 223 GLU A C 1
ATOM 1789 O O . GLU A 1 223 ? 20.094 16.671 -54.907 1.00 81.12 223 GLU A O 1
ATOM 1794 N N . GLN A 1 224 ? 19.628 14.493 -54.636 1.00 79.88 224 GLN A N 1
ATOM 1795 C CA . GLN A 1 224 ? 20.355 14.070 -55.836 1.00 79.88 224 GLN A CA 1
ATOM 1796 C C . GLN A 1 224 ? 19.748 14.667 -57.112 1.00 79.88 224 GLN A C 1
ATOM 1798 O O . GLN A 1 224 ? 20.487 15.188 -57.953 1.00 79.88 224 GLN A O 1
ATOM 1803 N N . ILE A 1 225 ? 18.417 14.665 -57.235 1.00 80.81 225 ILE A N 1
ATOM 1804 C CA . ILE A 1 225 ? 17.707 15.281 -58.366 1.00 80.81 225 ILE A CA 1
ATOM 1805 C C . ILE A 1 225 ? 17.975 16.792 -58.410 1.00 80.81 225 ILE A C 1
ATOM 1807 O O . ILE A 1 225 ? 18.301 17.335 -59.467 1.00 80.81 225 ILE A O 1
ATOM 1811 N N . LEU A 1 226 ? 17.922 17.483 -57.266 1.00 78.62 226 LEU A N 1
ATOM 1812 C CA . LEU A 1 226 ? 18.228 18.915 -57.187 1.00 78.62 226 LEU A CA 1
ATOM 1813 C C . LEU A 1 226 ? 19.679 19.230 -57.579 1.00 78.62 226 LEU A C 1
ATOM 1815 O O . LEU A 1 226 ? 19.929 20.237 -58.249 1.00 78.62 226 LEU A O 1
ATOM 1819 N N . ARG A 1 227 ? 20.643 18.379 -57.205 1.00 78.69 227 ARG A N 1
ATOM 1820 C CA . ARG A 1 227 ? 22.051 18.524 -57.612 1.00 78.69 227 ARG A CA 1
ATOM 1821 C C . ARG A 1 227 ? 22.226 18.316 -59.118 1.00 78.69 227 ARG A C 1
ATOM 1823 O O . ARG A 1 227 ? 22.919 19.113 -59.750 1.00 78.69 227 ARG A O 1
ATOM 1830 N N . GLN A 1 228 ? 21.562 17.323 -59.711 1.00 77.44 228 GLN A N 1
ATOM 1831 C CA . GLN A 1 228 ? 21.597 17.092 -61.161 1.00 77.44 228 GLN A CA 1
ATOM 1832 C C . GLN A 1 228 ? 20.947 18.230 -61.956 1.00 77.44 228 GLN A C 1
ATOM 1834 O O . GLN A 1 228 ? 21.507 18.664 -62.959 1.00 77.44 228 GLN A O 1
ATOM 1839 N N . LEU A 1 229 ? 19.821 18.780 -61.491 1.00 74.31 229 LEU A N 1
ATOM 1840 C CA . LEU A 1 229 ? 19.181 19.934 -62.133 1.00 74.31 229 LEU A CA 1
ATOM 1841 C C . LEU A 1 229 ? 20.051 21.197 -62.053 1.00 74.31 229 LEU A C 1
ATOM 1843 O O . LEU A 1 229 ? 20.127 21.954 -63.021 1.00 74.31 229 LEU A O 1
ATOM 1847 N N . LYS A 1 230 ? 20.758 21.417 -60.935 1.00 74.69 230 LYS A N 1
ATOM 1848 C CA . LYS A 1 230 ? 21.732 22.516 -60.811 1.00 74.69 230 LYS A CA 1
ATOM 1849 C C . LYS A 1 230 ? 22.945 22.322 -61.729 1.00 74.69 230 LYS A C 1
ATOM 1851 O O . LYS A 1 230 ? 23.370 23.286 -62.361 1.00 74.69 230 LYS A O 1
ATOM 1856 N N . ALA A 1 231 ? 23.461 21.099 -61.855 1.00 64.88 231 ALA A N 1
ATOM 1857 C CA . ALA A 1 231 ? 24.575 20.782 -62.753 1.00 64.88 231 ALA A CA 1
ATOM 1858 C C . ALA A 1 231 ? 24.181 20.874 -64.242 1.00 64.88 231 ALA A C 1
ATOM 1860 O O . ALA A 1 231 ? 24.920 21.442 -65.041 1.00 64.88 231 ALA A O 1
ATOM 1861 N N . GLY A 1 232 ? 22.987 20.401 -64.615 1.00 59.75 232 GLY A N 1
ATOM 1862 C CA . GLY A 1 232 ? 22.455 20.501 -65.979 1.00 59.75 232 GLY A CA 1
ATOM 1863 C C . GLY A 1 232 ? 22.162 21.941 -66.412 1.00 59.75 232 GLY A C 1
ATOM 1864 O O . GLY A 1 232 ? 22.380 22.297 -67.567 1.00 59.75 232 GLY A O 1
ATOM 1865 N N . ARG A 1 233 ? 21.762 22.814 -65.477 1.00 54.88 233 ARG A N 1
ATOM 1866 C CA . ARG A 1 233 ? 21.580 24.251 -65.742 1.00 54.88 233 ARG A CA 1
ATOM 1867 C C . ARG A 1 233 ? 22.902 25.002 -65.945 1.00 54.88 233 ARG A C 1
ATOM 1869 O O . ARG A 1 233 ? 22.901 26.033 -66.608 1.00 54.88 233 ARG A O 1
ATOM 1876 N N . ALA A 1 234 ? 24.018 24.482 -65.432 1.00 52.50 234 ALA A N 1
ATOM 1877 C CA . ALA A 1 234 ? 25.356 25.030 -65.665 1.00 52.50 234 ALA A CA 1
ATOM 1878 C C . ALA A 1 234 ? 25.999 24.547 -66.987 1.00 52.50 234 ALA A C 1
ATOM 1880 O O . ALA A 1 234 ? 26.960 25.156 -67.445 1.00 52.50 234 ALA A O 1
ATOM 1881 N N . GLY A 1 235 ? 25.470 23.487 -67.616 1.00 50.09 235 GLY A N 1
ATOM 1882 C CA . GLY A 1 235 ? 25.977 22.927 -68.880 1.00 50.09 235 GLY A CA 1
ATOM 1883 C C . GLY A 1 235 ? 25.242 23.380 -70.151 1.00 50.09 235 GLY A C 1
ATOM 1884 O O . GLY A 1 235 ? 25.662 23.045 -71.254 1.00 50.09 235 GLY A O 1
ATOM 1885 N N . GLY A 1 236 ? 24.150 24.141 -70.028 1.00 44.31 236 GLY A N 1
ATOM 1886 C CA . GLY A 1 236 ? 23.331 24.615 -71.150 1.00 44.31 236 GLY A CA 1
ATOM 1887 C C . GLY A 1 236 ? 23.817 25.933 -71.754 1.00 44.31 236 GLY A C 1
ATOM 1888 O O . GLY A 1 236 ? 23.061 26.897 -71.805 1.00 44.31 236 GLY A O 1
ATOM 1889 N N . GLY A 1 237 ? 25.076 25.997 -72.180 1.00 47.09 237 GLY A N 1
ATOM 1890 C CA . GLY A 1 237 ? 25.639 27.140 -72.896 1.00 47.09 237 GLY A CA 1
ATOM 1891 C C . GLY A 1 237 ? 26.455 26.657 -74.086 1.00 47.09 237 GLY A C 1
ATOM 1892 O O . GLY A 1 237 ? 27.654 26.447 -73.959 1.00 47.09 237 GLY A O 1
ATOM 1893 N N . GLY A 1 238 ? 25.818 26.449 -75.240 1.00 44.62 238 GLY A N 1
ATOM 1894 C CA . GLY A 1 238 ? 26.543 26.007 -76.430 1.00 44.62 238 GLY A CA 1
ATOM 1895 C C . GLY A 1 238 ? 25.688 25.869 -77.685 1.00 44.62 238 GLY A C 1
ATOM 1896 O O . GLY A 1 238 ? 25.158 24.801 -77.952 1.00 44.62 238 GLY A O 1
ATOM 1897 N N . GLY A 1 239 ? 25.637 26.942 -78.481 1.00 44.38 239 GLY A N 1
ATOM 1898 C CA . GLY A 1 239 ? 25.637 26.838 -79.944 1.00 44.38 239 GLY A CA 1
ATOM 1899 C C . GLY A 1 239 ? 24.291 26.717 -80.661 1.00 44.38 239 GLY A C 1
ATOM 1900 O O . GLY A 1 239 ? 24.007 25.689 -81.263 1.00 44.38 239 GLY A O 1
ATOM 1901 N N . ALA A 1 240 ? 23.526 27.810 -80.732 1.00 39.84 240 ALA A N 1
ATOM 1902 C CA . ALA A 1 240 ? 22.619 28.033 -81.859 1.00 39.84 240 ALA A CA 1
ATOM 1903 C C . ALA A 1 240 ? 23.377 28.808 -82.952 1.00 39.84 240 ALA A C 1
ATOM 1905 O O . ALA A 1 240 ? 23.427 30.037 -82.939 1.00 39.84 240 ALA A O 1
ATOM 1906 N N . THR A 1 241 ? 24.019 28.098 -83.883 1.00 44.59 241 THR A N 1
ATOM 1907 C CA . THR A 1 241 ? 24.521 28.700 -85.123 1.00 44.59 241 THR A CA 1
ATOM 1908 C C . THR A 1 241 ? 23.355 28.893 -86.087 1.00 44.59 241 THR A C 1
ATOM 1910 O O . THR A 1 241 ? 22.798 27.945 -86.637 1.00 44.59 241 THR A O 1
ATOM 1913 N N . ALA A 1 242 ? 22.982 30.156 -86.286 1.00 47.41 242 ALA A N 1
ATOM 1914 C CA . ALA A 1 242 ? 22.104 30.582 -87.361 1.00 47.41 242 ALA A CA 1
ATOM 1915 C C . ALA A 1 242 ? 22.753 30.241 -88.712 1.00 47.41 242 ALA A C 1
ATOM 1917 O O . ALA A 1 242 ? 23.830 30.742 -89.036 1.00 47.41 242 ALA A O 1
ATOM 1918 N N . ARG A 1 243 ? 22.098 29.392 -89.509 1.00 41.06 243 ARG A N 1
ATOM 1919 C CA . ARG A 1 243 ? 22.439 29.191 -90.919 1.00 41.06 243 ARG A CA 1
ATOM 1920 C C . ARG A 1 243 ? 21.406 29.948 -91.745 1.00 41.06 243 ARG A C 1
ATOM 1922 O O . ARG A 1 243 ? 20.254 29.536 -91.837 1.00 41.06 243 ARG A O 1
ATOM 1929 N N . GLY A 1 244 ? 21.827 31.102 -92.256 1.00 36.75 244 GLY A N 1
ATOM 1930 C CA . GLY A 1 244 ? 21.052 31.919 -93.178 1.00 36.75 244 GLY A CA 1
ATOM 1931 C C . GLY A 1 244 ? 20.818 31.185 -94.495 1.00 36.75 244 GLY A C 1
ATOM 1932 O O . GLY A 1 244 ? 21.736 30.585 -95.053 1.00 36.75 244 GLY A O 1
ATOM 1933 N N . ALA A 1 245 ? 19.577 31.245 -94.968 1.00 39.19 245 ALA A N 1
ATOM 1934 C CA . ALA A 1 245 ? 19.222 30.989 -96.352 1.00 39.19 245 ALA A CA 1
ATOM 1935 C C . ALA A 1 245 ? 19.421 32.291 -97.139 1.00 39.19 245 ALA A C 1
ATOM 1937 O O . ALA A 1 245 ? 18.888 33.333 -96.757 1.00 39.19 245 ALA A O 1
ATOM 1938 N N . GLY A 1 246 ? 20.200 32.227 -98.214 1.00 39.38 246 GLY A N 1
ATOM 1939 C CA . GLY A 1 246 ? 20.411 33.321 -99.150 1.00 39.38 246 GLY A CA 1
ATOM 1940 C C . GLY A 1 246 ? 20.620 32.762 -100.553 1.00 39.38 246 GLY A C 1
ATOM 1941 O O . GLY A 1 246 ? 21.666 32.169 -100.791 1.00 39.38 246 GLY A O 1
ATOM 1942 N N . ILE A 1 247 ? 19.595 32.995 -101.386 1.00 40.00 247 ILE A N 1
ATOM 1943 C CA . ILE A 1 247 ? 19.487 32.970 -102.863 1.00 40.00 247 ILE A CA 1
ATOM 1944 C C . ILE A 1 247 ? 19.897 31.674 -103.571 1.00 40.00 247 ILE A C 1
ATOM 1946 O O . ILE A 1 247 ? 21.108 31.412 -103.722 1.00 40.00 247 ILE A O 1
#

Secondary structure (DSSP, 8-state):
-THHHHHHHHHHHHHHHHHHHT------GGGS-HHHHHHHHHTTT---SS--SHHHHHHHHHHTTTSPPPHHHHHHHHHHHHHHHHHHH----HHHHHHHTT--SSHHHHHHHHHHHHHHHHT--EE-TTS-EE-PPPGGGTTGGGS-HHHHHHHHHHHHHHHHHHHHS-HHHHHHHHHHHHHHHHTSHHHHHHHHHHHHHHHHHHHHHHHHHHHHHHHHHHHHHHHHHHHHHHS------------